Protein AF-A0A812M630-F1 (afdb_monomer_lite)

Sequence (369 aa):
MHYNTWVTSNKRNPNVLDWLVLCGTNGATRAFDGMSSGTPTNIATKAPKKFTDTIPLYVNHGYDEKSQFGVMEVITWDRVLSEEEMLATVDYLKWKLRAGAVLEASEHLATESQHNLDAWGVQDLDNIQSKTTEVTFANGYKADLAGWTHTRYYARGFISNRNEVSTAVVKGLTPAAQYLYQIYMVHELSNWQGEAKVSVNHGVQARAQQNGFNEAKFAGVAVASPRGEINFEFQRISPHCQLSSIAIAKAGPSTVAKPADPPSQGMYAWFKSENAGSVWRSSVGDFEGYCSRNSVFRRVEAGYGADRPVTYIEGTTSSGFTFGDVLPPTHSICSISRYSRGRDGGSSRGRILQSKVNRNWLHGHWANT

pLDDT: mean 87.18, std 11.32, range [49.88, 98.75]

Radius of gyration: 21.65 Å; chains: 1; bounding box: 54×36×60 Å

Secondary structure (DSSP, 8-state):
-EESSBSB-SS--S-TTS-EEEEEESSSS-EEES-SSSS----B-SPPPP-SS-EEEEESSSSS----EEEEEEEEESS---HHHHHHHHHHHHHHHHH-SSEEESS----TTS-TTHHHHTT--BS-TT-EEEEE-TTS-EEEEES--EEEGGGTEEEE-SSSEEEEEEESPPTT-EEEEEEE-B--SGGG--EEEEEETT-PPEEEE-BS--SEEEEEEEEPPTTS-EEEEEEE-SS-EEE-EEEEEEEEEPSS---PPPP-TTEEEEE-GGG-SSEEE-SSSS-EEEEEES--EEEEEEETTEEEEEEEEEE-TT-EEEEEEEE-SS-EEEEEEEE---TT-----S-SEE--GGG-EEES-----

Foldseek 3Di:
DAQVHPQADPPDDPFQFFKWWKKDWQPDSAIWILPDPDQTDGRGPDHHHFFDFQFWKKFLPADLLHFFKWFQKKWKFQADDDPVLNRLANQQVLLCLALALQFDQPDDWDDLPQFFALVVQVVFAAQCQCDWDWGAGPRRWIWTWHRFGTRHNQQLHTKDQDQDKIKIKTAPADAQFKKKKFFWGAGNDDPFWAKKWKDKPPDDTAIFTHYRDSDGQDIAMDTQHNRRIMMIIMGDPTRMTGTRDMTMGTTDGRPRDRGDDRDPPRTQFIQHSRQAAQWTATPHHGWIKHWPFDDKGWDFDHDSSRPHTTIIITDGSRTMMIRTSRGGSTMMMITIMHGDCDPVSNGRWAAGIATHNVRRDGDDTGHPD

Structure (mmCIF, N/CA/C/O backbone):
data_AF-A0A812M630-F1
#
_entry.id   AF-A0A812M630-F1
#
loop_
_atom_site.group_PDB
_atom_site.id
_atom_site.type_symbol
_atom_site.label_atom_id
_atom_site.label_alt_id
_atom_site.label_comp_id
_atom_site.label_asym_id
_atom_site.label_entity_id
_atom_site.label_seq_id
_atom_site.pdbx_PDB_ins_code
_atom_site.Cartn_x
_atom_site.Cartn_y
_atom_site.Cartn_z
_atom_site.occupancy
_atom_site.B_iso_or_equiv
_atom_site.auth_seq_id
_atom_site.auth_comp_id
_atom_site.auth_asym_id
_atom_site.auth_atom_id
_atom_site.pdbx_PDB_model_num
ATOM 1 N N . MET A 1 1 ? -12.696 8.187 14.023 1.00 80.06 1 MET A N 1
ATOM 2 C CA . MET A 1 1 ? -13.255 6.833 14.276 1.00 80.06 1 MET A CA 1
ATOM 3 C C . MET A 1 1 ? -14.783 6.937 14.347 1.00 80.06 1 MET A C 1
ATOM 5 O O . MET A 1 1 ? -15.256 7.688 15.191 1.00 80.06 1 MET A O 1
ATOM 9 N N . HIS A 1 2 ? -15.573 6.241 13.516 1.00 80.06 2 HIS A N 1
ATOM 10 C CA . HIS A 1 2 ? -17.043 6.179 13.679 1.00 80.06 2 HIS A CA 1
ATOM 11 C C . HIS A 1 2 ? -17.609 4.825 13.219 1.00 80.06 2 HIS A C 1
ATOM 13 O O . HIS A 1 2 ? -17.757 4.551 12.033 1.00 80.06 2 HIS A O 1
ATOM 19 N N . TYR A 1 3 ? -17.936 3.959 14.174 1.00 84.69 3 TYR A N 1
ATOM 20 C CA . TYR A 1 3 ? -18.313 2.559 13.947 1.00 84.69 3 TYR A CA 1
ATOM 21 C C . TYR A 1 3 ? -19.823 2.425 14.174 1.00 84.69 3 TYR A C 1
ATOM 23 O O . TYR A 1 3 ? -20.279 1.828 15.146 1.00 84.69 3 TYR A O 1
ATOM 31 N N . ASN A 1 4 ? -20.591 3.078 13.298 1.00 90.75 4 ASN A N 1
ATOM 32 C CA . ASN A 1 4 ? -22.038 3.335 13.369 1.00 90.75 4 ASN A CA 1
ATOM 33 C C . ASN A 1 4 ? -22.508 4.293 14.486 1.00 90.75 4 ASN A C 1
ATOM 35 O O . ASN A 1 4 ? -23.703 4.497 14.675 1.00 90.75 4 ASN A O 1
ATOM 39 N N . THR A 1 5 ? -21.574 4.891 15.222 1.00 89.88 5 THR A N 1
ATOM 40 C CA . THR A 1 5 ? -21.779 6.056 16.096 1.00 89.88 5 THR A CA 1
ATOM 41 C C . THR A 1 5 ? -20.430 6.742 16.334 1.00 89.88 5 THR A C 1
ATOM 43 O O . THR A 1 5 ? -19.378 6.109 16.167 1.00 89.88 5 THR A O 1
ATOM 46 N N . TRP A 1 6 ? -20.428 8.038 16.674 1.00 93.12 6 TRP A N 1
ATOM 47 C CA . TRP A 1 6 ? -19.194 8.799 16.912 1.00 93.12 6 TRP A CA 1
ATOM 48 C C . TRP A 1 6 ? -18.610 8.344 18.239 1.00 93.12 6 TRP A C 1
ATOM 50 O O . TRP A 1 6 ? -19.053 8.769 19.302 1.00 93.12 6 TRP A O 1
ATOM 60 N N . VAL A 1 7 ? -17.632 7.444 18.145 1.00 93.50 7 VAL A N 1
ATOM 61 C CA . VAL A 1 7 ? -16.855 6.951 19.287 1.00 93.50 7 VAL A CA 1
ATOM 62 C C . VAL A 1 7 ? -15.923 8.045 19.794 1.00 93.50 7 VAL A C 1
ATOM 64 O O . VAL A 1 7 ? -15.678 8.125 20.988 1.00 93.50 7 VAL A O 1
ATOM 67 N N . THR A 1 8 ? -15.432 8.906 18.903 1.00 92.25 8 THR A N 1
ATOM 68 C CA . THR A 1 8 ? -14.531 10.026 19.203 1.00 92.25 8 THR A CA 1
ATOM 69 C C . THR A 1 8 ? -15.204 11.354 18.868 1.00 92.25 8 THR A C 1
ATOM 71 O O . THR A 1 8 ? -16.210 11.378 18.159 1.00 92.25 8 THR A O 1
ATOM 74 N N . SER A 1 9 ? -14.624 12.478 19.308 1.00 88.19 9 SER A N 1
ATOM 75 C CA . SER A 1 9 ? -14.989 13.789 18.746 1.00 88.19 9 SER A CA 1
ATOM 76 C C . SER A 1 9 ? -14.860 13.760 17.218 1.00 88.19 9 SER A C 1
ATOM 78 O O . SER A 1 9 ? -13.899 13.194 16.690 1.00 88.19 9 SER A O 1
ATOM 80 N N . ASN A 1 10 ? -15.826 14.361 16.522 1.00 83.88 10 ASN A N 1
ATOM 81 C CA . ASN A 1 10 ? -15.818 14.511 15.066 1.00 83.88 10 ASN A CA 1
ATOM 82 C C . ASN A 1 10 ? -15.069 15.768 14.591 1.00 83.88 10 ASN A C 1
ATOM 84 O O . ASN A 1 10 ? -14.969 15.969 13.391 1.00 83.88 10 ASN A O 1
ATOM 88 N N . LYS A 1 11 ? -14.539 16.574 15.523 1.00 78.25 11 LYS A N 1
ATOM 89 C CA . LYS A 1 11 ? -13.729 17.780 15.278 1.00 78.25 11 LYS A CA 1
ATOM 90 C C . LYS A 1 11 ? -12.335 17.609 15.878 1.00 78.25 11 LYS A C 1
ATOM 92 O O . LYS A 1 11 ? -11.959 18.305 16.822 1.00 78.25 11 LYS A O 1
ATOM 97 N N . ARG A 1 12 ? -11.608 16.582 15.436 1.00 71.25 12 ARG A N 1
ATOM 98 C CA . ARG A 1 12 ? -10.303 16.210 16.008 1.00 71.25 12 ARG A CA 1
ATOM 99 C C . ARG A 1 12 ? -9.273 16.004 14.900 1.00 71.25 12 ARG A C 1
ATOM 101 O O . ARG A 1 12 ? -8.957 14.865 14.586 1.00 71.25 12 ARG A O 1
ATOM 108 N N . ASN A 1 13 ? -8.774 17.092 14.305 1.00 64.69 13 ASN A N 1
ATOM 109 C CA . ASN A 1 13 ? -7.512 17.087 13.555 1.00 64.69 13 ASN A CA 1
ATOM 110 C C . ASN A 1 13 ? -6.989 18.522 13.289 1.00 64.69 13 ASN A C 1
ATOM 112 O O . ASN A 1 13 ? -7.663 19.267 12.580 1.00 64.69 13 ASN A O 1
ATOM 116 N N . PRO A 1 14 ? -5.806 18.919 13.798 1.00 59.50 14 PRO A N 1
ATOM 117 C CA . PRO A 1 14 ? -5.200 20.213 13.474 1.00 59.50 14 PRO A CA 1
ATOM 118 C C . PRO A 1 14 ? -4.567 20.269 12.067 1.00 59.50 14 PRO A C 1
ATOM 120 O O . PRO A 1 14 ? -4.557 21.339 11.469 1.00 59.50 14 PRO A O 1
ATOM 123 N N . ASN A 1 15 ? -4.097 19.140 11.512 1.00 72.75 15 ASN A N 1
ATOM 124 C CA . ASN A 1 15 ? -3.418 19.059 10.211 1.00 72.75 15 ASN A CA 1
ATOM 125 C C . ASN A 1 15 ? -3.968 17.900 9.369 1.00 72.75 15 ASN A C 1
ATOM 127 O O . ASN A 1 15 ? -3.453 16.785 9.358 1.00 72.75 15 ASN A O 1
ATOM 131 N N . VAL A 1 16 ? -5.009 18.177 8.589 1.00 77.00 16 VAL A N 1
ATOM 132 C CA . VAL A 1 16 ? -5.731 17.161 7.801 1.00 77.00 16 VAL A CA 1
ATOM 133 C C . VAL A 1 16 ? -4.894 16.437 6.733 1.00 77.00 16 VAL A C 1
ATOM 135 O O . VAL A 1 16 ? -5.331 15.409 6.222 1.00 77.00 16 VAL A O 1
ATOM 138 N N . LEU A 1 17 ? -3.719 16.958 6.371 1.00 82.44 17 LEU A N 1
ATOM 139 C CA . LEU A 1 17 ? -2.833 16.342 5.376 1.00 82.44 17 LEU A CA 1
ATOM 140 C C . LEU A 1 17 ? -1.752 15.442 5.986 1.00 82.44 17 LEU A C 1
ATOM 142 O O . LEU A 1 17 ? -1.159 14.666 5.237 1.00 82.44 17 LEU A O 1
ATOM 146 N N . ASP A 1 18 ? -1.508 15.536 7.294 1.00 88.44 18 ASP A N 1
ATOM 147 C CA . ASP A 1 18 ? -0.498 14.723 7.971 1.00 88.44 18 ASP A CA 1
ATOM 148 C C . ASP A 1 18 ? -0.979 13.274 8.153 1.00 88.44 18 ASP A C 1
ATOM 150 O O . ASP A 1 18 ? -2.180 12.976 8.151 1.00 88.44 18 ASP A O 1
ATOM 154 N N . TRP A 1 19 ? -0.024 12.353 8.295 1.00 91.88 19 TRP A N 1
ATOM 155 C CA . TRP A 1 19 ? -0.270 10.953 8.611 1.00 91.88 19 TRP A CA 1
ATOM 156 C C . TRP A 1 19 ? -1.002 10.816 9.947 1.00 91.88 19 TRP A C 1
ATOM 158 O O . TRP A 1 19 ? -0.492 11.177 11.006 1.00 91.88 19 TRP A O 1
ATOM 168 N N . LEU A 1 20 ? -2.194 10.224 9.902 1.00 93.44 20 LEU A N 1
ATOM 169 C CA . LEU A 1 20 ? -2.963 9.857 11.080 1.00 93.44 20 LEU A CA 1
ATOM 170 C C . LEU A 1 20 ? -2.637 8.417 11.475 1.00 93.44 20 LEU A C 1
ATOM 172 O O . LEU A 1 20 ? -3.066 7.474 10.808 1.00 93.44 20 LEU A O 1
ATOM 176 N N . VAL A 1 21 ? -1.943 8.257 12.602 1.00 95.19 21 VAL A N 1
ATOM 177 C CA . VAL A 1 21 ? -1.911 6.995 13.352 1.00 95.19 21 VAL A CA 1
ATOM 178 C C . VAL A 1 21 ? -3.182 6.916 14.190 1.00 95.19 21 VAL A C 1
ATOM 180 O O . VAL A 1 21 ? -3.419 7.797 15.018 1.00 95.19 21 VAL A O 1
ATOM 183 N N . LEU A 1 22 ? -3.989 5.873 14.004 1.00 96.19 22 LEU A N 1
ATOM 184 C CA . LEU A 1 22 ? -5.202 5.669 14.793 1.00 96.19 22 LEU A CA 1
ATOM 185 C C . LEU A 1 22 ? -5.440 4.192 15.082 1.00 96.19 22 LEU A C 1
ATOM 187 O O . LEU A 1 22 ? -5.522 3.381 14.162 1.00 96.19 22 LEU A O 1
ATOM 191 N N . CYS A 1 23 ? -5.674 3.897 16.353 1.00 97.88 23 CYS A N 1
ATOM 192 C CA . CYS A 1 23 ? -6.100 2.617 16.888 1.00 97.88 23 CYS A CA 1
ATOM 193 C C . CYS A 1 23 ? -7.498 2.725 17.509 1.00 97.88 23 CYS A C 1
ATOM 195 O O . CYS A 1 23 ? -7.821 3.708 18.178 1.00 97.88 23 CYS A O 1
ATOM 197 N N . GLY A 1 24 ? -8.340 1.714 17.309 1.00 97.19 24 GLY A N 1
ATOM 198 C CA . GLY A 1 24 ? -9.677 1.651 17.894 1.00 97.19 24 GLY A CA 1
ATOM 199 C C . GLY A 1 24 ? -10.218 0.229 17.954 1.00 97.19 24 GLY A C 1
ATOM 200 O O . GLY A 1 24 ? -9.756 -0.658 17.240 1.00 97.19 24 GLY A O 1
ATOM 201 N N . THR A 1 25 ? -11.206 0.005 18.816 1.00 97.50 25 THR A N 1
ATOM 202 C CA . THR A 1 25 ? -11.891 -1.289 18.958 1.00 97.50 25 THR A CA 1
ATOM 203 C C . THR A 1 25 ? -13.399 -1.108 18.968 1.00 97.50 25 THR A C 1
ATOM 205 O O . THR A 1 25 ? -13.899 -0.059 19.369 1.00 97.50 25 THR A O 1
ATOM 208 N N . ASN A 1 26 ? -14.135 -2.133 18.534 1.00 96.12 26 ASN A N 1
ATOM 209 C CA . ASN A 1 26 ? -15.593 -2.150 18.595 1.00 96.12 26 ASN A CA 1
ATOM 210 C C . ASN A 1 26 ? -16.160 -2.865 19.843 1.00 96.12 26 ASN A C 1
ATOM 212 O O . ASN A 1 26 ? -17.379 -2.953 19.993 1.00 96.12 26 ASN A O 1
ATOM 216 N N . GLY A 1 27 ? -15.300 -3.381 20.730 1.00 95.38 27 GLY A N 1
ATOM 217 C CA . GLY A 1 27 ? -15.716 -4.110 21.934 1.00 95.38 27 GLY A CA 1
ATOM 218 C C . GLY A 1 27 ? -15.539 -3.348 23.252 1.00 95.38 27 GLY A C 1
ATOM 219 O O . GLY A 1 27 ? -15.943 -3.858 24.293 1.00 95.38 27 GLY A O 1
ATOM 220 N N . ALA A 1 28 ? -14.977 -2.136 23.222 1.00 95.94 28 ALA A N 1
ATOM 221 C CA . ALA A 1 28 ? -14.802 -1.265 24.386 1.00 95.94 28 ALA A CA 1
ATOM 222 C C . ALA A 1 28 ? -14.836 0.221 23.982 1.00 95.94 28 ALA A C 1
ATOM 224 O O . ALA A 1 28 ? -14.578 0.560 22.829 1.00 95.94 28 ALA A O 1
ATOM 225 N N . THR A 1 29 ? -15.112 1.120 24.933 1.00 96.94 29 THR A N 1
ATOM 226 C CA . THR A 1 29 ? -14.994 2.581 24.745 1.00 96.94 29 THR A CA 1
ATOM 227 C C . THR A 1 29 ? -13.517 2.979 24.731 1.00 96.94 29 THR A C 1
ATOM 229 O O . THR A 1 29 ? -12.990 3.503 25.712 1.00 96.94 29 THR A O 1
ATOM 232 N N . ARG A 1 30 ? -12.814 2.640 23.644 1.00 95.62 30 ARG A N 1
ATOM 233 C CA . ARG A 1 30 ? -11.359 2.770 23.566 1.00 95.62 30 ARG A CA 1
ATOM 234 C C . ARG A 1 30 ? -10.885 3.113 22.154 1.00 95.62 30 ARG A C 1
ATOM 236 O O . ARG A 1 30 ? -11.174 2.396 21.194 1.00 95.62 30 ARG A O 1
ATOM 243 N N . ALA A 1 31 ? -10.138 4.205 22.057 1.00 95.75 31 ALA A N 1
ATOM 244 C CA . ALA A 1 31 ? -9.481 4.669 20.845 1.00 95.75 31 ALA A CA 1
ATOM 245 C C . ALA A 1 31 ? -8.232 5.471 21.218 1.00 95.75 31 ALA A C 1
ATOM 247 O O . ALA A 1 31 ? -8.265 6.214 22.194 1.00 95.75 31 ALA A O 1
ATOM 248 N N . PHE A 1 32 ? -7.165 5.363 20.435 1.00 95.75 32 PHE A N 1
ATOM 249 C CA . PHE A 1 32 ? -5.913 6.088 20.654 1.00 95.75 32 PHE A CA 1
ATOM 250 C C . PHE A 1 32 ? -5.379 6.582 19.318 1.00 95.75 32 PHE A C 1
ATOM 252 O O . PHE A 1 32 ? -5.332 5.816 18.357 1.00 95.75 32 PHE A O 1
ATOM 259 N N . ASP A 1 33 ? -4.975 7.846 19.248 1.00 92.00 33 ASP A N 1
ATOM 260 C CA . ASP A 1 33 ? -4.260 8.380 18.092 1.00 92.00 33 ASP A CA 1
ATOM 261 C C . ASP A 1 33 ? -2.797 8.661 18.430 1.00 92.00 33 ASP A C 1
ATOM 263 O O . ASP A 1 33 ? -2.410 8.777 19.590 1.00 92.00 33 ASP A O 1
ATOM 267 N N . GLY A 1 34 ? -1.965 8.731 17.395 1.00 87.31 34 GLY A N 1
ATOM 268 C CA . GLY A 1 34 ? -0.552 9.064 17.545 1.00 87.31 34 GLY A CA 1
ATOM 269 C C . GLY A 1 34 ? -0.245 10.556 17.438 1.00 87.31 34 GLY A C 1
ATOM 270 O O . GLY A 1 34 ? 0.925 10.896 17.277 1.00 87.31 34 GLY A O 1
ATOM 271 N N . MET A 1 35 ? -1.257 11.434 17.491 1.00 77.88 35 MET A N 1
ATOM 272 C CA . MET A 1 35 ? -1.090 12.869 17.217 1.00 77.88 35 MET A CA 1
ATOM 273 C C . MET A 1 35 ? -0.421 13.629 18.371 1.00 77.88 35 MET A C 1
ATOM 275 O O . MET A 1 35 ? 0.216 14.654 18.141 1.00 77.88 35 MET A O 1
ATOM 279 N N . SER A 1 36 ? -0.549 13.156 19.615 1.00 70.88 36 SER A N 1
ATOM 280 C CA . SER A 1 36 ? 0.094 13.795 20.768 1.00 70.88 36 SER A CA 1
ATOM 281 C C . SER A 1 36 ? 1.598 13.506 20.819 1.00 70.88 36 SER A C 1
ATOM 283 O O . SER A 1 36 ? 2.044 12.380 20.577 1.00 70.88 36 SER A O 1
ATOM 285 N N . SER A 1 37 ? 2.389 14.514 21.200 1.00 68.25 37 SER A N 1
ATOM 286 C CA . SER A 1 37 ? 3.831 14.367 21.450 1.00 68.25 37 SER A CA 1
ATOM 287 C C . SER A 1 37 ? 4.128 13.476 22.663 1.00 68.25 37 SER A C 1
ATOM 289 O O . SER A 1 37 ? 5.113 12.742 22.644 1.00 68.25 37 SER A O 1
ATOM 291 N N . GLY A 1 38 ? 3.258 13.492 23.678 1.00 74.06 38 GLY A N 1
ATOM 292 C CA . GLY A 1 38 ? 3.319 12.605 24.844 1.00 74.06 38 GLY A CA 1
ATOM 293 C C . GLY A 1 38 ? 2.625 11.254 24.640 1.00 74.06 38 GLY A C 1
ATOM 294 O O . GLY A 1 38 ? 2.141 10.945 23.545 1.00 74.06 38 GLY A O 1
ATOM 295 N N . THR A 1 39 ? 2.559 10.468 25.720 1.00 82.19 39 THR A N 1
ATOM 296 C CA . THR A 1 39 ? 1.837 9.188 25.764 1.00 82.19 39 THR A CA 1
ATOM 297 C C . THR A 1 39 ? 0.392 9.389 25.301 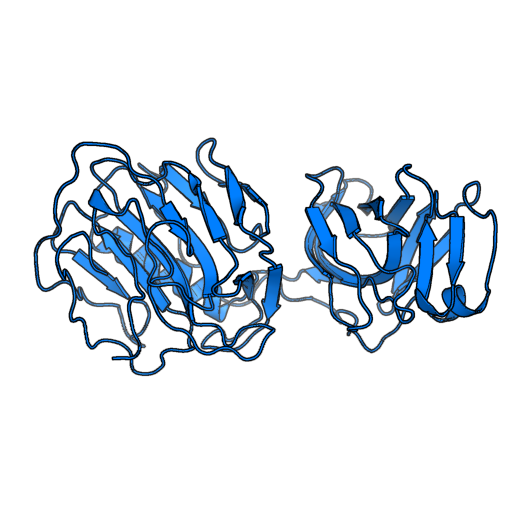1.00 82.19 39 THR A C 1
ATOM 299 O O . THR A 1 39 ? -0.306 10.232 25.875 1.00 82.19 39 THR A O 1
ATOM 302 N N . PRO A 1 40 ? -0.064 8.659 24.265 1.00 88.06 40 PRO A N 1
ATOM 303 C CA . PRO A 1 40 ? -1.445 8.728 23.813 1.00 88.06 40 PRO A CA 1
ATOM 304 C C . PRO A 1 40 ? -2.420 8.477 24.964 1.00 88.06 40 PRO A C 1
ATOM 306 O O . PRO A 1 40 ? -2.224 7.577 25.775 1.00 88.06 40 PRO A O 1
ATOM 309 N N . THR A 1 41 ? -3.492 9.256 25.026 1.00 90.81 41 THR A N 1
ATOM 310 C CA . THR A 1 41 ? -4.592 9.039 25.973 1.00 90.81 41 THR A CA 1
ATOM 311 C C . THR A 1 41 ? -5.805 8.484 25.244 1.00 90.81 41 THR A C 1
ATOM 313 O O . THR A 1 41 ? -5.910 8.617 24.025 1.00 90.81 41 THR A O 1
ATOM 316 N N . ASN A 1 42 ? -6.732 7.854 25.971 1.00 95.00 42 ASN A N 1
ATOM 317 C CA . ASN A 1 42 ? -7.957 7.348 25.363 1.00 95.00 42 ASN A CA 1
ATOM 318 C C . ASN A 1 42 ? -8.826 8.518 24.871 1.00 95.00 42 ASN A C 1
ATOM 320 O O . ASN A 1 42 ? -9.215 9.396 25.641 1.00 95.00 42 ASN A O 1
ATOM 324 N N . ILE A 1 43 ? -9.144 8.513 23.580 1.00 94.06 43 ILE A N 1
ATOM 325 C CA . ILE A 1 43 ? -9.859 9.589 22.881 1.00 94.06 43 ILE A CA 1
ATOM 326 C C . ILE A 1 43 ? -11.335 9.237 22.640 1.00 94.06 43 ILE A C 1
ATOM 328 O O . ILE A 1 43 ? -12.080 10.033 22.056 1.00 94.06 43 ILE A O 1
ATOM 332 N N . ALA A 1 44 ? -11.754 8.034 23.044 1.00 94.88 44 ALA A N 1
ATOM 333 C CA . ALA A 1 44 ? -13.127 7.575 22.927 1.00 94.88 44 ALA A CA 1
ATOM 334 C C . ALA A 1 44 ? -14.013 8.200 24.014 1.00 94.88 44 ALA A C 1
ATOM 336 O O . ALA A 1 44 ? -13.717 8.131 25.202 1.00 94.88 44 ALA A O 1
ATOM 337 N N . THR A 1 45 ? -15.139 8.772 23.600 1.00 95.25 45 THR A N 1
ATOM 338 C CA . THR A 1 45 ? -16.149 9.388 24.469 1.00 95.25 45 THR A CA 1
ATOM 339 C C . THR A 1 45 ? -17.451 8.593 24.517 1.00 95.25 45 THR A C 1
ATOM 341 O O . THR A 1 45 ? -18.304 8.867 25.360 1.00 95.25 45 THR A O 1
ATOM 344 N N . LYS A 1 46 ? -17.633 7.611 23.623 1.00 94.62 46 LYS A N 1
ATOM 345 C CA . LYS A 1 46 ? -18.841 6.775 23.539 1.00 94.62 46 LYS A CA 1
ATOM 346 C C . LYS A 1 46 ? -18.511 5.333 23.185 1.00 94.62 46 LYS A C 1
ATOM 348 O O . LYS A 1 46 ? -17.532 5.064 22.496 1.00 94.62 46 LYS A O 1
ATOM 353 N N . ALA A 1 47 ? -19.375 4.414 23.608 1.00 92.44 47 ALA A N 1
ATOM 354 C CA . ALA A 1 47 ? -19.252 3.013 23.235 1.00 92.44 47 ALA A CA 1
ATOM 355 C C . ALA A 1 47 ? -19.507 2.815 21.722 1.00 92.44 47 ALA A C 1
ATOM 357 O O . ALA A 1 47 ? -20.467 3.378 21.185 1.00 92.44 47 ALA A O 1
ATOM 358 N N . PRO A 1 48 ? -18.677 2.018 21.028 1.00 91.31 48 PRO A N 1
ATOM 359 C CA . PRO A 1 48 ? -18.907 1.620 19.640 1.00 91.31 48 PRO A CA 1
ATOM 360 C C . PRO A 1 48 ? -20.098 0.662 19.509 1.00 91.31 48 PRO A C 1
ATOM 362 O O . PRO A 1 48 ? -20.497 -0.007 20.466 1.00 91.31 48 PRO A O 1
ATOM 365 N N . LYS A 1 49 ? -20.642 0.539 18.293 1.00 90.75 49 LYS A N 1
ATOM 366 C CA . LYS A 1 49 ? -21.634 -0.496 17.992 1.00 90.75 49 LYS A CA 1
ATOM 367 C C . LYS A 1 49 ? -20.949 -1.851 17.810 1.00 90.75 49 LYS A C 1
ATOM 369 O O . LYS A 1 49 ? -19.939 -1.956 17.115 1.00 90.75 49 LYS A O 1
ATOM 374 N N . LYS A 1 50 ? -21.550 -2.896 18.382 1.00 88.88 50 LYS A N 1
ATOM 375 C CA . LYS A 1 50 ? -21.156 -4.285 18.128 1.00 88.88 50 LYS A CA 1
ATOM 376 C C . LYS A 1 50 ? -21.709 -4.761 16.787 1.00 88.88 50 LYS A C 1
ATOM 378 O O . LYS A 1 50 ? -22.839 -4.429 16.425 1.00 88.88 50 LYS A O 1
ATOM 383 N N . PHE A 1 51 ? -20.921 -5.559 16.081 1.00 92.88 51 PHE A N 1
ATOM 384 C CA . PHE A 1 51 ? -21.348 -6.247 14.867 1.00 92.88 51 PHE A CA 1
ATOM 385 C C . PHE A 1 51 ? -21.531 -7.734 15.168 1.00 92.88 51 PHE A C 1
ATOM 387 O O . PHE A 1 51 ? -21.005 -8.242 16.156 1.00 92.88 51 PHE A O 1
ATOM 394 N N . THR A 1 52 ? -22.323 -8.415 14.346 1.00 94.31 52 THR A N 1
ATOM 395 C CA . THR A 1 52 ? -22.631 -9.847 14.502 1.00 94.31 52 THR A CA 1
ATOM 396 C C . THR A 1 52 ? -21.959 -10.707 13.438 1.00 94.31 52 THR A C 1
ATOM 398 O O . THR A 1 52 ? -21.950 -11.925 13.547 1.00 94.31 52 THR A O 1
ATOM 401 N N . ASP A 1 53 ? -21.412 -10.076 12.407 1.00 95.75 53 ASP A N 1
ATOM 402 C CA . ASP A 1 53 ? -20.806 -10.693 11.238 1.00 95.75 53 ASP A CA 1
ATOM 403 C C . ASP A 1 53 ? -19.436 -10.075 10.950 1.00 95.75 53 ASP A C 1
ATOM 405 O O . ASP A 1 53 ? -19.176 -8.921 11.301 1.00 95.75 53 ASP A O 1
ATOM 409 N N . THR A 1 54 ? -18.565 -10.852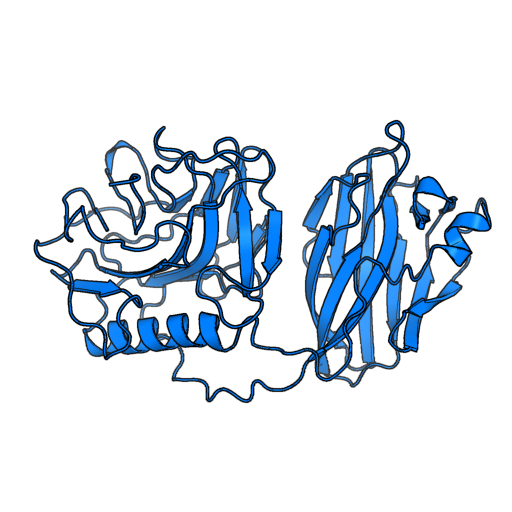 10.307 1.00 97.19 54 THR A N 1
ATOM 410 C CA . THR A 1 54 ? -17.325 -10.336 9.725 1.00 97.19 54 THR A CA 1
ATOM 411 C C . THR A 1 54 ? -17.674 -9.415 8.563 1.00 97.19 54 THR A C 1
ATOM 413 O O . THR A 1 54 ? -18.506 -9.752 7.715 1.00 97.19 54 THR A O 1
ATOM 416 N N . ILE A 1 55 ? -17.051 -8.240 8.525 1.00 96.19 55 ILE A N 1
ATOM 417 C CA . ILE A 1 55 ? -17.285 -7.234 7.492 1.00 96.19 55 ILE A CA 1
ATOM 418 C C . ILE A 1 55 ? -15.986 -6.901 6.741 1.00 96.19 55 ILE A C 1
ATOM 420 O O . ILE A 1 55 ? -14.889 -7.031 7.286 1.00 96.19 55 ILE A O 1
ATOM 424 N N . PRO A 1 56 ? -16.093 -6.442 5.488 1.00 96.62 56 PRO A N 1
ATOM 425 C CA . PRO A 1 56 ? -14.934 -6.094 4.682 1.00 96.62 56 PRO A CA 1
ATOM 426 C C . PRO A 1 56 ? -14.390 -4.707 4.998 1.00 96.62 56 PRO A C 1
ATOM 428 O O . PRO A 1 56 ? -15.131 -3.822 5.431 1.00 96.62 56 PRO A O 1
ATOM 431 N N . LEU A 1 57 ? -13.111 -4.492 4.701 1.00 97.88 57 LEU A N 1
ATOM 432 C CA . LEU A 1 57 ? -12.471 -3.179 4.751 1.00 97.88 57 LEU A CA 1
ATOM 433 C C . LEU A 1 57 ? -12.148 -2.680 3.336 1.00 97.88 57 LEU A C 1
ATOM 435 O O . LEU A 1 57 ? -11.599 -3.402 2.498 1.00 97.88 57 LEU A O 1
ATOM 439 N N . TYR A 1 58 ? -12.476 -1.416 3.082 1.00 95.06 58 TYR A N 1
ATOM 440 C CA . TYR A 1 58 ? -12.349 -0.767 1.785 1.00 95.06 58 TYR A CA 1
ATOM 441 C C . TYR A 1 58 ? -11.763 0.640 1.880 1.00 95.06 58 TYR A C 1
ATOM 443 O O . TYR A 1 58 ? -11.906 1.324 2.892 1.00 95.06 58 TYR A O 1
ATOM 451 N N . VAL A 1 59 ? -11.247 1.105 0.744 1.00 96.06 59 VAL A N 1
ATOM 452 C CA . VAL A 1 59 ? -11.034 2.513 0.410 1.00 96.06 59 VAL A CA 1
ATOM 453 C C . VAL A 1 59 ? -11.896 2.875 -0.796 1.00 96.06 59 VAL A C 1
ATOM 455 O O . VAL A 1 59 ? -11.924 2.127 -1.772 1.00 96.06 59 VAL A O 1
ATOM 458 N N . ASN A 1 60 ? -12.631 3.995 -0.721 1.00 93.12 60 ASN A N 1
ATOM 459 C CA . ASN A 1 60 ? -13.451 4.567 -1.812 1.00 93.12 60 ASN A CA 1
ATOM 460 C C . ASN A 1 60 ? -14.477 3.636 -2.508 1.00 93.12 60 ASN A C 1
ATOM 462 O O . ASN A 1 60 ? -15.008 3.982 -3.564 1.00 93.12 60 ASN A O 1
ATOM 466 N N . HIS A 1 61 ? -14.788 2.475 -1.925 1.00 84.56 61 HIS A N 1
ATOM 467 C CA . HIS A 1 61 ? -15.731 1.504 -2.489 1.00 84.56 61 HIS A CA 1
ATOM 468 C C . HIS A 1 61 ? -17.054 1.394 -1.708 1.00 84.56 61 HIS A C 1
ATOM 470 O O . HIS A 1 61 ? -18.088 1.107 -2.298 1.00 84.56 61 HIS A O 1
ATOM 476 N N . GLY A 1 62 ? -17.036 1.626 -0.391 1.00 72.50 62 GLY A N 1
ATOM 477 C CA . GLY A 1 62 ? -18.168 1.353 0.504 1.00 72.50 62 GLY A CA 1
ATOM 478 C C . GLY A 1 62 ? -19.197 2.479 0.657 1.00 72.50 62 GLY A C 1
ATOM 479 O O . GLY A 1 62 ? -20.320 2.184 1.028 1.00 72.50 62 GLY A O 1
ATOM 480 N N . TYR A 1 63 ? -18.839 3.733 0.380 1.00 82.62 63 TYR A N 1
ATOM 481 C CA . TYR A 1 63 ? -19.697 4.929 0.411 1.00 82.62 63 TYR A CA 1
ATOM 482 C C . TYR A 1 63 ? -19.277 5.895 -0.703 1.00 82.62 63 TYR A C 1
ATOM 484 O O . TYR A 1 63 ? -18.139 5.852 -1.181 1.00 82.62 63 TYR A O 1
ATOM 492 N N . ASP A 1 64 ? -20.167 6.829 -1.051 1.00 82.94 64 ASP A N 1
ATOM 493 C CA . ASP A 1 64 ? -19.862 7.940 -1.962 1.00 82.94 64 ASP A CA 1
ATOM 494 C C . ASP A 1 64 ? -19.037 9.071 -1.329 1.00 82.94 64 ASP A C 1
ATOM 496 O O . ASP A 1 64 ? -18.575 9.967 -2.033 1.00 82.94 64 ASP A O 1
ATOM 500 N N . GLU A 1 65 ? -18.750 8.988 -0.029 1.00 88.19 65 GLU A N 1
ATOM 501 C CA . GLU A 1 65 ? -17.813 9.859 0.690 1.00 88.19 65 GLU A CA 1
ATOM 502 C C . GLU A 1 65 ? -16.356 9.506 0.320 1.00 88.19 65 GLU A C 1
ATOM 504 O O . GLU A 1 65 ? -15.600 8.999 1.145 1.00 88.19 65 GLU A O 1
ATOM 509 N N . LYS A 1 66 ? -15.968 9.723 -0.942 1.00 91.31 66 LYS A N 1
ATOM 510 C CA . LYS A 1 66 ? -14.668 9.317 -1.504 1.00 91.31 66 LYS A CA 1
ATOM 511 C C . LYS A 1 66 ? -13.580 10.368 -1.283 1.00 91.31 66 LYS A C 1
ATOM 513 O O . LYS A 1 66 ? -13.819 11.575 -1.376 1.00 91.31 66 LYS A O 1
ATOM 518 N N . SER A 1 67 ? -12.355 9.895 -1.080 1.00 92.06 67 SER A N 1
ATOM 519 C CA . SER A 1 67 ? -11.193 10.730 -0.773 1.00 92.06 67 SER A CA 1
ATOM 520 C C . SER A 1 67 ? -10.070 10.574 -1.785 1.00 92.06 67 SER A C 1
ATOM 522 O O . SER A 1 67 ? -9.855 9.500 -2.338 1.00 92.06 67 SER A O 1
ATOM 524 N N . GLN A 1 68 ? -9.293 11.636 -1.951 1.00 91.88 68 GLN A N 1
ATOM 525 C CA . GLN A 1 68 ? -7.884 11.510 -2.310 1.00 91.88 68 GLN A CA 1
ATOM 526 C C . GLN A 1 68 ? -7.163 10.927 -1.090 1.00 91.88 68 GLN A C 1
ATOM 528 O O . GLN A 1 68 ? -7.240 11.505 -0.001 1.00 91.88 68 GLN A O 1
ATOM 533 N N . PHE A 1 69 ? -6.534 9.761 -1.221 1.00 93.69 69 PHE A N 1
ATOM 534 C CA . PHE A 1 69 ? -6.037 9.014 -0.064 1.00 93.69 69 PHE A CA 1
ATOM 535 C C . PHE A 1 69 ? -4.569 8.621 -0.176 1.00 93.69 69 PHE A C 1
ATOM 537 O O . PHE A 1 69 ? -4.048 8.411 -1.270 1.00 93.69 69 PHE A O 1
ATOM 544 N N . GLY A 1 70 ? -3.943 8.469 0.990 1.00 94.25 70 GLY A N 1
ATOM 545 C CA . GLY A 1 70 ? -2.752 7.663 1.221 1.00 94.25 70 GLY A CA 1
ATOM 546 C C . GLY A 1 70 ? -3.015 6.675 2.362 1.00 94.25 70 GLY A C 1
ATOM 547 O O . GLY A 1 70 ? -3.526 7.078 3.408 1.00 94.25 70 GLY A O 1
ATOM 548 N N . VAL A 1 71 ? -2.684 5.395 2.187 1.00 97.06 71 VAL A N 1
ATOM 549 C CA . VAL A 1 71 ? -2.742 4.369 3.245 1.00 97.06 71 VAL A CA 1
ATOM 550 C C . VAL A 1 71 ? -1.381 3.696 3.344 1.00 97.06 71 VAL A C 1
ATOM 552 O O . VAL A 1 71 ? -0.912 3.090 2.384 1.00 97.06 71 VAL A O 1
ATOM 555 N N . MET A 1 72 ? -0.741 3.836 4.500 1.00 95.38 72 MET A N 1
ATOM 556 C CA . MET A 1 72 ? 0.613 3.351 4.753 1.00 95.38 72 MET A CA 1
ATOM 557 C C . MET A 1 72 ? 0.615 1.984 5.426 1.00 95.38 72 MET A C 1
ATOM 559 O O . MET A 1 72 ? 1.413 1.140 5.047 1.00 95.38 72 MET A O 1
ATOM 563 N N . GLU A 1 73 ? -0.259 1.738 6.400 1.00 97.25 73 GLU A N 1
ATOM 564 C CA . GLU A 1 73 ? -0.262 0.474 7.144 1.00 97.25 73 GLU A CA 1
ATOM 565 C C . GLU A 1 73 ? -1.638 0.201 7.751 1.00 97.25 73 GLU A C 1
ATOM 567 O O . GLU A 1 73 ? -2.314 1.139 8.183 1.00 97.25 73 GLU A O 1
ATOM 572 N N . VAL A 1 74 ? -2.057 -1.068 7.783 1.00 98.69 74 VAL A N 1
ATOM 573 C CA . VAL A 1 74 ? -3.319 -1.507 8.400 1.00 98.69 74 VAL A CA 1
ATOM 574 C C . VAL A 1 74 ? -3.105 -2.819 9.151 1.00 98.69 74 VAL A C 1
ATOM 576 O O . VAL A 1 74 ? -2.616 -3.793 8.583 1.00 98.69 74 VAL A O 1
ATOM 579 N N . ILE A 1 75 ? -3.514 -2.860 10.417 1.00 98.75 75 ILE A N 1
ATOM 580 C CA . ILE A 1 75 ? -3.437 -4.040 11.284 1.00 98.75 75 ILE A CA 1
ATOM 581 C C . ILE A 1 75 ? -4.800 -4.266 11.925 1.00 98.75 75 ILE A C 1
ATOM 583 O O . ILE A 1 75 ? -5.418 -3.318 12.408 1.00 98.75 75 ILE A O 1
ATOM 587 N N . THR A 1 76 ? -5.269 -5.508 11.934 1.00 98.75 76 THR A N 1
ATOM 588 C CA . THR A 1 76 ? -6.555 -5.902 12.516 1.00 98.75 76 THR A CA 1
ATOM 589 C C . THR A 1 76 ? -6.381 -7.077 13.464 1.00 98.75 76 THR A C 1
ATOM 591 O O . THR A 1 76 ? -5.500 -7.917 13.275 1.00 98.75 76 THR A O 1
ATOM 594 N N . TRP A 1 77 ? -7.245 -7.138 14.471 1.00 98.75 77 TRP A N 1
ATOM 595 C CA . TRP A 1 77 ? -7.333 -8.226 15.437 1.00 98.75 77 TRP A CA 1
ATOM 596 C C . TRP A 1 77 ? -8.768 -8.720 15.532 1.00 98.75 77 TRP A C 1
ATOM 598 O O . TRP A 1 77 ? -9.690 -7.919 15.406 1.00 98.75 77 TRP A O 1
ATOM 608 N N . ASP A 1 78 ? -8.953 -10.001 15.835 1.00 98.00 78 ASP A N 1
ATOM 609 C CA . ASP A 1 78 ? -10.252 -10.644 16.086 1.00 98.00 78 ASP A CA 1
ATOM 610 C C . ASP A 1 78 ? -10.726 -10.511 17.547 1.00 98.00 78 ASP A C 1
ATOM 612 O O . ASP A 1 78 ? -11.647 -11.191 18.005 1.00 98.00 78 ASP A O 1
ATOM 616 N N . ARG A 1 79 ? -10.095 -9.600 18.294 1.00 98.06 79 ARG A N 1
ATOM 617 C CA . ARG A 1 79 ? -10.359 -9.350 19.711 1.00 98.06 79 ARG A CA 1
ATOM 618 C C . ARG A 1 79 ? -10.249 -7.878 20.085 1.00 98.06 79 ARG A C 1
ATOM 620 O O . ARG A 1 79 ? -9.780 -7.029 19.324 1.00 98.06 79 ARG A O 1
ATOM 627 N N . VAL A 1 80 ? -10.658 -7.585 21.315 1.00 98.12 80 VAL A N 1
ATOM 628 C CA . VAL A 1 80 ? -10.456 -6.284 21.957 1.00 98.12 80 VAL A CA 1
ATOM 629 C C . VAL A 1 80 ? -9.023 -6.214 22.482 1.00 98.12 80 VAL A C 1
ATOM 631 O O . VAL A 1 80 ? -8.666 -6.982 23.374 1.00 98.12 80 VAL A O 1
ATOM 634 N N . LEU A 1 81 ? -8.208 -5.303 21.948 1.00 98.38 81 LEU A N 1
ATOM 635 C CA . LEU A 1 81 ? -6.893 -5.004 22.519 1.00 98.38 81 LEU A CA 1
ATOM 636 C C . LEU A 1 81 ? -7.036 -4.251 23.842 1.00 98.38 81 LEU A C 1
ATOM 638 O O . LEU A 1 81 ? -7.901 -3.375 23.963 1.00 98.38 81 LEU A O 1
ATOM 642 N N . SER A 1 82 ? -6.176 -4.567 24.812 1.00 97.75 82 SER A N 1
ATOM 643 C CA . SER A 1 82 ? -6.023 -3.830 26.069 1.00 97.75 82 SER A CA 1
ATOM 644 C C . SER A 1 82 ? -5.545 -2.389 25.826 1.00 97.75 82 SER A C 1
ATOM 646 O O . SER A 1 82 ? -5.199 -2.006 24.710 1.00 97.75 82 SER A O 1
ATOM 648 N N . GLU A 1 83 ? -5.558 -1.552 26.863 1.00 96.25 83 GLU A N 1
ATOM 649 C CA . GLU A 1 83 ? -4.973 -0.209 26.765 1.00 96.25 83 GLU A CA 1
ATOM 650 C C . GLU A 1 83 ? -3.472 -0.271 26.463 1.00 96.25 83 GLU A C 1
ATOM 652 O O . GLU A 1 83 ? -3.014 0.361 25.518 1.00 96.25 83 GLU A O 1
ATOM 657 N N . GLU A 1 84 ? -2.734 -1.114 27.183 1.00 95.75 84 GLU A N 1
ATOM 658 C CA . GLU A 1 84 ? -1.297 -1.323 26.983 1.00 95.75 84 GLU A CA 1
ATOM 659 C C . GLU A 1 84 ? -0.974 -1.806 25.563 1.00 95.75 84 GLU A C 1
ATOM 661 O O . GLU A 1 84 ? -0.042 -1.319 24.930 1.00 95.75 84 GLU A O 1
ATOM 666 N N . GLU A 1 85 ? -1.784 -2.714 25.021 1.00 97.81 85 GLU A N 1
ATOM 667 C CA . GLU A 1 85 ? -1.630 -3.229 23.660 1.00 97.81 85 GLU A CA 1
ATOM 668 C C . GLU A 1 85 ? -1.913 -2.172 22.587 1.00 97.81 85 GLU A C 1
ATOM 670 O O . GLU A 1 85 ? -1.215 -2.108 21.569 1.00 97.81 85 GLU A O 1
ATOM 675 N N . MET A 1 86 ? -2.922 -1.323 22.812 1.00 96.81 86 MET A N 1
ATOM 676 C CA . MET A 1 86 ? -3.199 -0.182 21.939 1.00 96.81 86 MET A CA 1
ATOM 677 C C . MET A 1 86 ? -2.037 0.813 21.968 1.00 96.81 86 MET A C 1
ATOM 679 O O . MET A 1 86 ? -1.599 1.252 20.907 1.00 96.81 86 MET A O 1
ATOM 683 N N . LEU A 1 87 ? -1.511 1.136 23.153 1.00 95.12 87 LEU A N 1
ATOM 684 C CA . LEU A 1 87 ? -0.373 2.043 23.311 1.00 95.12 87 LEU A CA 1
ATOM 685 C C . LEU A 1 87 ? 0.884 1.494 22.633 1.00 95.12 87 LEU A C 1
ATOM 687 O O . LEU A 1 87 ? 1.484 2.201 21.827 1.00 95.12 87 LEU A O 1
ATOM 691 N N . ALA A 1 88 ? 1.217 0.219 22.852 1.00 95.19 88 ALA A N 1
ATOM 692 C CA . ALA A 1 88 ? 2.343 -0.438 22.190 1.00 95.19 88 ALA A CA 1
ATOM 693 C C . ALA A 1 88 ? 2.216 -0.391 20.657 1.00 95.19 88 ALA A C 1
ATOM 695 O O . ALA A 1 88 ? 3.185 -0.123 19.946 1.00 95.19 88 ALA A O 1
ATOM 696 N N . THR A 1 89 ? 1.001 -0.586 20.137 1.00 97.25 89 THR A N 1
ATOM 697 C CA . THR A 1 89 ? 0.746 -0.512 18.695 1.00 97.25 89 THR A CA 1
ATOM 698 C C . THR A 1 89 ? 0.851 0.918 18.162 1.00 97.25 89 THR A C 1
ATOM 700 O O . THR A 1 89 ? 1.432 1.132 17.099 1.00 97.25 89 THR A O 1
ATOM 703 N N . VAL A 1 90 ? 0.327 1.917 18.881 1.00 95.81 90 VAL A N 1
ATOM 704 C CA . VAL A 1 90 ? 0.490 3.329 18.500 1.00 95.81 90 VAL A CA 1
ATOM 705 C C . VAL A 1 90 ? 1.968 3.719 18.512 1.00 95.81 90 VAL A C 1
ATOM 707 O O . VAL A 1 90 ? 2.420 4.369 17.570 1.00 95.81 90 VAL A O 1
ATOM 710 N N . ASP A 1 91 ? 2.736 3.288 19.510 1.00 92.75 91 ASP A N 1
ATOM 711 C CA . ASP A 1 91 ? 4.175 3.546 19.590 1.00 92.75 91 ASP A CA 1
ATOM 712 C C . ASP A 1 91 ? 4.939 2.903 18.429 1.00 92.75 91 ASP A C 1
ATOM 714 O O . ASP A 1 91 ? 5.795 3.558 17.826 1.00 92.75 91 ASP A O 1
ATOM 718 N N . TYR A 1 92 ? 4.583 1.671 18.052 1.00 94.12 92 TYR A N 1
ATOM 719 C CA . TYR A 1 92 ? 5.097 1.011 16.852 1.00 94.12 92 TYR A CA 1
ATOM 720 C C . TYR A 1 92 ? 4.799 1.814 15.575 1.00 94.12 92 TYR A C 1
ATOM 722 O O . TYR A 1 92 ? 5.706 2.108 14.795 1.00 94.12 92 TYR A O 1
ATOM 730 N N . LEU A 1 93 ? 3.549 2.235 15.369 1.00 94.69 93 LEU A N 1
ATOM 731 C CA . LEU A 1 93 ? 3.148 2.976 14.169 1.00 94.69 93 LEU A CA 1
ATOM 732 C C . LEU A 1 93 ? 3.747 4.396 14.121 1.00 94.69 93 LEU A C 1
ATOM 734 O O . LEU A 1 93 ? 4.161 4.855 13.057 1.00 94.69 93 LEU A O 1
ATOM 738 N N . LYS A 1 94 ? 3.882 5.082 15.265 1.00 90.50 94 LYS A N 1
ATOM 739 C CA . LYS A 1 94 ? 4.626 6.352 15.365 1.00 90.50 94 LYS A CA 1
ATOM 740 C C . LYS A 1 94 ? 6.107 6.144 15.063 1.00 90.50 94 LYS A C 1
ATOM 742 O O . LYS A 1 94 ? 6.710 6.957 14.367 1.00 90.50 94 LYS A O 1
ATOM 747 N N . TRP A 1 95 ? 6.703 5.059 15.561 1.00 88.38 95 TRP A N 1
ATOM 748 C CA . TRP A 1 95 ? 8.080 4.707 15.226 1.00 88.38 95 TRP A CA 1
ATOM 749 C C . TRP A 1 95 ? 8.248 4.502 13.721 1.00 88.38 95 TRP A C 1
ATOM 751 O O . TRP A 1 95 ? 9.210 5.027 13.177 1.00 88.38 95 TRP A O 1
ATOM 761 N N . LYS A 1 96 ? 7.299 3.867 13.024 1.00 87.19 96 LYS A N 1
ATOM 762 C CA . LYS A 1 96 ? 7.343 3.722 11.558 1.00 87.19 96 LYS A CA 1
ATOM 763 C C . LYS A 1 96 ? 7.385 5.067 10.818 1.00 87.19 96 LYS A C 1
ATOM 765 O O . LYS A 1 96 ? 8.099 5.180 9.830 1.00 87.19 96 LYS A O 1
ATOM 770 N N . LEU A 1 97 ? 6.688 6.097 11.304 1.00 85.19 97 LEU A N 1
ATOM 771 C CA . LEU A 1 97 ? 6.747 7.449 10.719 1.00 85.19 97 LEU A CA 1
ATOM 772 C C . LEU A 1 97 ? 8.094 8.156 10.960 1.00 85.19 97 LEU A C 1
ATOM 774 O O . LEU A 1 97 ? 8.556 8.897 10.094 1.00 85.19 97 LEU A O 1
ATOM 778 N N . ARG A 1 98 ? 8.744 7.907 12.106 1.00 78.94 98 ARG A N 1
ATOM 779 C CA . ARG A 1 98 ? 10.069 8.473 12.444 1.00 78.94 98 ARG A CA 1
ATOM 780 C C . ARG A 1 98 ? 11.227 7.719 11.791 1.00 78.94 98 ARG A C 1
ATOM 782 O O . ARG A 1 98 ? 12.216 8.303 11.360 1.00 78.94 98 ARG A O 1
ATOM 789 N N . ALA A 1 99 ? 11.122 6.395 11.760 1.00 69.94 99 ALA A N 1
ATOM 790 C CA . ALA A 1 99 ? 12.122 5.496 11.204 1.00 69.94 99 ALA A CA 1
ATOM 791 C C . ALA A 1 99 ? 12.014 5.377 9.678 1.00 69.94 99 ALA A C 1
ATOM 793 O O . ALA A 1 99 ? 12.974 4.938 9.051 1.00 69.94 99 ALA A O 1
ATOM 794 N N . GLY A 1 100 ? 10.874 5.757 9.089 1.00 65.94 100 GLY A N 1
ATOM 795 C CA . GLY A 1 100 ? 10.607 5.637 7.660 1.00 65.94 100 GLY A CA 1
ATOM 796 C C . GLY A 1 100 ? 10.379 4.188 7.230 1.00 65.94 100 GLY A C 1
ATOM 797 O O . GLY A 1 100 ? 9.911 3.340 7.995 1.00 65.94 100 GLY A O 1
ATOM 798 N N . ALA A 1 101 ? 10.759 3.875 5.995 1.00 56.44 101 ALA A N 1
ATOM 799 C CA . ALA A 1 101 ? 10.747 2.544 5.404 1.00 56.44 101 ALA A CA 1
ATOM 800 C C . ALA A 1 101 ? 11.769 1.584 6.051 1.00 56.44 101 ALA A C 1
ATOM 802 O O . ALA A 1 101 ? 12.306 0.745 5.354 1.00 56.44 101 ALA A O 1
ATOM 803 N N . VAL A 1 102 ? 12.062 1.694 7.357 1.00 49.88 102 VAL A N 1
ATOM 804 C CA . VAL A 1 102 ? 12.907 0.805 8.198 1.00 49.88 102 VAL A CA 1
ATOM 805 C C . VAL A 1 102 ? 14.334 0.545 7.668 1.00 49.88 102 VAL A C 1
ATOM 807 O O . VAL A 1 102 ? 15.151 -0.085 8.332 1.00 49.88 102 VAL A O 1
ATOM 810 N N . LEU A 1 103 ? 14.679 1.103 6.517 1.00 50.75 103 LEU A N 1
ATOM 811 C CA . LEU A 1 103 ? 15.885 0.880 5.753 1.00 50.75 103 LEU A CA 1
ATOM 812 C C . LEU A 1 103 ? 16.257 2.233 5.173 1.00 50.75 103 LEU A C 1
ATOM 814 O O . LEU A 1 103 ? 15.612 2.723 4.252 1.00 50.75 103 LEU A O 1
ATOM 818 N N . GLU A 1 104 ? 17.264 2.862 5.762 1.00 50.59 104 GLU A N 1
ATOM 819 C CA . GLU A 1 104 ? 17.921 3.999 5.129 1.00 50.59 104 GLU A CA 1
ATOM 820 C C . GLU A 1 104 ? 18.862 3.439 4.071 1.00 50.59 104 GLU A C 1
ATOM 822 O O . GLU A 1 104 ? 19.472 2.390 4.286 1.00 50.59 104 GLU A O 1
ATOM 827 N N . ALA A 1 105 ? 19.015 4.118 2.939 1.00 53.47 105 ALA A N 1
ATOM 828 C CA . ALA A 1 105 ? 20.103 3.785 2.038 1.00 53.47 105 ALA A CA 1
ATOM 829 C C . ALA A 1 105 ? 21.414 4.039 2.808 1.00 53.47 105 ALA A C 1
ATOM 831 O O . ALA A 1 105 ? 21.691 5.169 3.204 1.00 53.47 105 ALA A O 1
ATOM 832 N N . SER A 1 106 ? 22.210 2.999 3.078 1.00 58.09 106 SER A N 1
ATOM 833 C CA . SER A 1 106 ? 23.534 3.156 3.707 1.00 58.09 106 SER A CA 1
ATOM 834 C C . SER A 1 106 ? 24.546 3.816 2.766 1.00 58.09 106 SER A C 1
ATOM 836 O O . SER A 1 106 ? 25.712 3.984 3.106 1.00 58.09 106 SER A O 1
ATOM 838 N N . GLU A 1 107 ? 24.101 4.133 1.560 1.00 73.06 107 GLU A N 1
ATOM 839 C CA . GLU A 1 107 ? 24.830 4.738 0.466 1.00 73.06 107 GLU A CA 1
ATOM 840 C C . GLU A 1 107 ? 23.853 5.569 -0.372 1.00 73.06 107 GLU A C 1
ATOM 842 O O . GLU A 1 107 ? 22.643 5.529 -0.152 1.00 73.06 107 GLU A O 1
ATOM 847 N N . HIS A 1 108 ? 24.373 6.341 -1.325 1.00 71.75 108 HIS A N 1
ATOM 848 C CA . HIS A 1 108 ? 23.541 7.134 -2.230 1.00 71.75 108 HIS A CA 1
ATOM 849 C C . HIS A 1 108 ? 22.491 6.241 -2.906 1.00 71.75 108 HIS A C 1
ATOM 851 O O . HIS A 1 108 ? 22.805 5.114 -3.262 1.00 71.75 108 HIS A O 1
ATOM 857 N N . LEU A 1 109 ? 21.254 6.704 -3.094 1.00 73.44 109 LEU A N 1
ATOM 858 C CA . LEU A 1 109 ? 20.254 6.042 -3.941 1.00 73.44 109 LEU A CA 1
ATOM 859 C C . LEU A 1 109 ? 20.017 6.958 -5.134 1.00 73.44 109 LEU A C 1
ATOM 861 O O . LEU A 1 109 ? 19.614 8.105 -4.948 1.00 73.44 109 LEU A O 1
ATOM 865 N N . ALA A 1 110 ? 20.306 6.455 -6.335 1.00 71.06 110 ALA A N 1
ATOM 866 C CA . ALA A 1 110 ? 20.274 7.267 -7.542 1.00 71.06 110 ALA A CA 1
ATOM 867 C C . ALA A 1 110 ? 18.940 8.015 -7.683 1.00 71.06 110 ALA A C 1
ATOM 869 O O . ALA A 1 110 ? 17.868 7.410 -7.608 1.00 71.06 110 ALA A O 1
ATOM 870 N N . THR A 1 111 ? 19.015 9.327 -7.884 1.00 67.38 111 THR A N 1
ATOM 871 C CA . THR A 1 111 ? 17.843 10.158 -8.121 1.00 67.38 111 THR A CA 1
ATOM 872 C C . THR A 1 111 ? 17.353 9.985 -9.550 1.00 67.38 111 THR A C 1
ATOM 874 O O . THR A 1 111 ? 18.064 9.548 -10.454 1.00 67.38 111 THR A O 1
ATOM 877 N N . GLU A 1 112 ? 16.117 10.403 -9.755 1.00 62.94 112 GLU A N 1
ATOM 878 C CA . GLU A 1 112 ? 15.429 10.469 -11.040 1.00 62.94 112 GLU A CA 1
ATOM 879 C C . GLU A 1 112 ? 16.220 11.209 -12.146 1.00 62.94 112 GLU A C 1
ATOM 881 O O . GLU A 1 112 ? 16.116 10.863 -13.327 1.00 62.94 112 GLU A O 1
ATOM 886 N N . SER A 1 113 ? 17.077 12.160 -11.762 1.00 65.19 113 SER A N 1
ATOM 887 C CA . SER A 1 113 ? 17.945 12.942 -12.649 1.00 65.19 113 SER A CA 1
ATOM 888 C C . SER A 1 113 ? 19.252 12.242 -13.045 1.00 65.19 113 SER A C 1
ATOM 890 O O . SER A 1 113 ? 19.968 12.711 -13.925 1.00 65.19 113 SER A O 1
ATOM 892 N N . GLN A 1 114 ? 19.598 11.122 -12.407 1.00 67.50 114 GLN A N 1
ATOM 893 C CA . GLN A 1 114 ? 20.869 10.421 -12.618 1.00 67.50 114 GLN A CA 1
ATOM 894 C C . GLN A 1 114 ? 20.717 9.302 -13.653 1.00 67.50 114 GLN A C 1
ATOM 896 O O . GLN A 1 114 ? 20.945 8.131 -13.387 1.00 67.50 114 GLN A O 1
ATOM 901 N N . HIS A 1 115 ? 20.276 9.674 -14.848 1.00 65.88 115 HIS A N 1
ATOM 902 C CA . HIS A 1 115 ? 19.791 8.793 -15.910 1.00 65.88 115 HIS A CA 1
ATOM 903 C C . HIS A 1 115 ? 20.770 7.685 -16.351 1.00 65.88 115 HIS A C 1
ATOM 905 O O . HIS A 1 115 ? 21.618 7.871 -17.222 1.00 65.88 115 HIS A O 1
ATOM 911 N N . ASN A 1 116 ? 20.622 6.492 -15.771 1.00 70.56 116 ASN A N 1
ATOM 912 C CA . ASN A 1 116 ? 21.620 5.425 -15.894 1.00 70.56 116 ASN A CA 1
ATOM 913 C C . ASN A 1 116 ? 21.697 4.766 -17.276 1.00 70.56 116 ASN A C 1
ATOM 915 O O . ASN A 1 116 ? 22.750 4.242 -17.635 1.00 70.56 116 ASN A O 1
ATOM 919 N N . LEU A 1 117 ? 20.599 4.747 -18.040 1.00 89.75 117 LEU A N 1
ATOM 920 C CA . LEU A 1 117 ? 20.529 4.030 -19.319 1.00 89.75 117 LEU A CA 1
ATOM 921 C C . LEU A 1 117 ? 20.323 4.955 -20.528 1.00 89.75 117 LEU A C 1
ATOM 923 O O . LEU A 1 117 ? 20.192 4.460 -21.646 1.00 89.75 117 LEU A O 1
ATOM 927 N N . ASP A 1 118 ? 20.391 6.280 -20.362 1.00 88.50 118 ASP A N 1
ATOM 928 C CA . ASP A 1 118 ? 20.264 7.239 -21.474 1.00 88.50 118 ASP A CA 1
ATOM 929 C C . ASP A 1 118 ? 21.308 6.986 -22.567 1.00 88.50 118 ASP A C 1
ATOM 931 O O . ASP A 1 118 ? 20.981 6.947 -23.754 1.00 88.50 118 ASP A O 1
ATOM 935 N N . ALA A 1 119 ? 22.554 6.725 -22.157 1.00 90.56 119 ALA A N 1
ATOM 936 C CA . ALA A 1 119 ? 23.651 6.393 -23.062 1.00 90.56 119 ALA A CA 1
ATOM 937 C C . ALA A 1 119 ? 23.402 5.101 -23.863 1.00 90.56 119 ALA A C 1
ATOM 939 O O . ALA A 1 119 ? 24.001 4.912 -24.918 1.00 90.56 119 ALA A O 1
ATOM 940 N N . TRP A 1 120 ? 22.522 4.215 -23.384 1.00 92.88 120 TRP A N 1
ATOM 941 C CA . TRP A 1 120 ? 22.036 3.064 -24.145 1.00 92.88 120 TRP A CA 1
ATOM 942 C C . TRP A 1 120 ? 20.868 3.441 -25.049 1.00 92.88 120 TRP A C 1
ATOM 944 O O . TRP A 1 120 ? 20.842 3.031 -26.209 1.00 92.88 120 TRP A O 1
ATOM 954 N N . GLY A 1 121 ? 19.928 4.247 -24.548 1.00 91.12 121 GLY A N 1
ATOM 955 C CA . GLY A 1 121 ? 18.775 4.723 -25.309 1.00 91.12 121 GLY A CA 1
ATOM 956 C C . GLY A 1 121 ? 19.167 5.408 -26.620 1.00 91.12 121 GLY A C 1
ATOM 957 O O . GLY A 1 121 ? 18.555 5.145 -27.651 1.00 91.12 121 GLY A O 1
ATOM 958 N N . VAL A 1 122 ? 20.228 6.220 -26.610 1.00 92.81 122 VAL A N 1
ATOM 959 C CA . VAL A 1 122 ? 20.720 6.930 -27.809 1.00 92.81 122 VAL A CA 1
ATOM 960 C C . VAL A 1 122 ? 21.429 6.041 -28.835 1.00 92.81 122 VAL A C 1
ATOM 962 O O . VAL A 1 122 ? 21.692 6.502 -29.940 1.00 92.81 122 VAL A O 1
ATOM 965 N N . GLN A 1 123 ? 21.743 4.785 -28.502 1.00 94.88 123 GLN A N 1
ATOM 966 C CA . GLN A 1 123 ? 22.386 3.864 -29.451 1.00 94.88 123 GLN A CA 1
ATOM 967 C C . GLN A 1 123 ? 21.418 3.329 -30.510 1.00 94.88 123 GLN A C 1
ATOM 969 O O . GLN A 1 123 ? 21.875 2.831 -31.533 1.00 94.88 123 GLN A O 1
ATOM 974 N N . ASP A 1 124 ? 20.110 3.419 -30.250 1.00 94.06 124 ASP A N 1
ATOM 975 C CA . ASP A 1 124 ? 19.039 3.024 -31.170 1.00 94.06 124 ASP A CA 1
ATOM 976 C C . ASP A 1 124 ? 19.193 1.604 -31.748 1.00 94.06 124 ASP A C 1
ATOM 978 O O . ASP A 1 124 ? 19.016 1.361 -32.939 1.00 94.06 124 ASP A O 1
ATOM 982 N N . LEU A 1 125 ? 19.571 0.644 -30.900 1.00 96.75 125 LEU A N 1
ATOM 983 C CA . LEU A 1 125 ? 19.860 -0.722 -31.333 1.00 96.75 125 LEU A CA 1
ATOM 984 C C . LEU A 1 125 ? 18.581 -1.524 -31.580 1.00 96.75 125 LEU A C 1
ATOM 986 O O . LEU A 1 125 ? 17.625 -1.420 -30.813 1.00 96.75 125 LEU A O 1
ATOM 990 N N . ASP A 1 126 ? 18.620 -2.422 -32.567 1.00 97.38 126 ASP A N 1
ATOM 991 C CA . ASP A 1 126 ? 17.531 -3.345 -32.901 1.00 97.38 126 ASP A CA 1
ATOM 992 C C . ASP A 1 126 ? 17.915 -4.817 -32.701 1.00 97.38 126 ASP A C 1
ATOM 994 O O . ASP A 1 126 ? 19.081 -5.203 -32.816 1.00 97.38 126 ASP A O 1
ATOM 998 N N . ASN A 1 127 ? 16.905 -5.663 -32.479 1.00 96.06 127 ASN A N 1
ATOM 999 C CA . ASN A 1 127 ? 17.011 -7.125 -32.437 1.00 96.06 127 ASN A CA 1
ATOM 1000 C C . ASN A 1 127 ? 18.041 -7.673 -31.427 1.00 96.06 127 ASN A C 1
ATOM 1002 O O . ASN A 1 127 ? 18.735 -8.657 -31.698 1.00 96.06 127 ASN A O 1
ATOM 1006 N N . ILE A 1 128 ? 18.147 -7.057 -30.247 1.00 96.75 128 ILE A N 1
ATOM 1007 C CA . ILE A 1 128 ? 19.153 -7.425 -29.234 1.00 96.75 128 ILE A CA 1
ATOM 1008 C C . ILE A 1 128 ? 18.688 -8.501 -28.236 1.00 96.75 128 ILE A C 1
ATOM 1010 O O . ILE A 1 128 ? 19.416 -8.808 -27.299 1.00 96.75 128 ILE A O 1
ATOM 1014 N N . GLN A 1 129 ? 17.532 -9.140 -28.456 1.00 96.44 129 GLN A N 1
ATOM 1015 C CA . GLN A 1 129 ? 16.923 -10.093 -27.506 1.00 96.44 129 GLN A CA 1
ATOM 1016 C C . GLN A 1 129 ? 17.776 -11.316 -27.166 1.00 96.44 129 GLN A C 1
ATOM 1018 O O . GLN A 1 129 ? 17.587 -11.906 -26.106 1.00 96.44 129 GLN A O 1
ATOM 1023 N N . SER A 1 130 ? 18.691 -11.715 -28.052 1.00 95.62 130 SER A N 1
ATOM 1024 C CA . SER A 1 130 ? 19.595 -12.847 -27.826 1.00 95.62 130 SER A CA 1
ATOM 1025 C C . SER A 1 130 ? 20.872 -12.455 -27.082 1.00 95.62 130 SER A C 1
ATOM 1027 O O . SER A 1 130 ? 21.709 -13.318 -26.823 1.00 95.62 130 SER A O 1
ATOM 1029 N N . LYS A 1 131 ? 21.069 -11.162 -26.799 1.00 95.75 131 LYS A N 1
ATOM 1030 C CA . LYS A 1 131 ? 22.245 -10.644 -26.103 1.00 95.75 131 LYS A CA 1
ATOM 1031 C C . LYS A 1 131 ? 21.937 -10.460 -24.621 1.00 95.75 131 LYS A C 1
ATOM 1033 O O . LYS A 1 131 ? 20.839 -10.049 -24.247 1.00 95.75 131 LYS A O 1
ATOM 1038 N N . THR A 1 132 ? 22.956 -10.707 -23.808 1.00 97.50 132 THR A N 1
ATOM 1039 C CA . THR A 1 132 ? 23.013 -10.242 -22.424 1.00 97.50 132 THR A CA 1
ATOM 1040 C C . THR A 1 132 ? 23.995 -9.085 -22.364 1.00 97.50 132 THR A C 1
ATOM 1042 O O . THR A 1 132 ? 25.138 -9.224 -22.801 1.00 97.50 132 THR A O 1
ATOM 1045 N N . THR A 1 133 ? 23.547 -7.953 -21.836 1.00 96.31 133 THR A N 1
ATOM 1046 C CA . THR A 1 133 ? 24.336 -6.725 -21.748 1.00 96.31 133 THR A CA 1
ATOM 1047 C C . THR A 1 133 ? 24.575 -6.380 -20.287 1.00 96.31 133 THR A C 1
ATOM 1049 O O . THR A 1 133 ? 23.617 -6.171 -19.545 1.00 96.31 133 THR A O 1
ATOM 1052 N N . GLU A 1 134 ? 25.840 -6.282 -19.878 1.00 96.56 134 GLU A N 1
ATOM 1053 C CA . GLU A 1 134 ? 26.186 -5.734 -18.566 1.00 96.56 134 GLU A CA 1
ATOM 1054 C C . GLU A 1 134 ? 26.061 -4.203 -18.603 1.00 96.56 134 GLU A C 1
ATOM 1056 O O . GLU A 1 134 ? 26.622 -3.540 -19.479 1.00 96.56 134 GLU A O 1
ATOM 1061 N N . VAL A 1 135 ? 25.336 -3.639 -17.641 1.00 94.56 135 VAL A N 1
ATOM 1062 C CA . VAL A 1 135 ? 25.213 -2.193 -17.424 1.00 94.56 135 VAL A CA 1
ATOM 1063 C C . VAL A 1 135 ? 25.661 -1.836 -16.012 1.00 94.56 135 VAL A C 1
ATOM 1065 O O . VAL A 1 135 ? 25.605 -2.669 -15.107 1.00 94.56 135 VAL A O 1
ATOM 1068 N N . THR A 1 136 ? 26.059 -0.582 -15.814 1.00 91.69 136 THR A N 1
ATOM 1069 C CA . THR A 1 136 ? 26.424 -0.036 -14.501 1.00 91.69 136 THR A CA 1
ATOM 1070 C C . THR A 1 136 ? 25.457 1.088 -14.144 1.00 91.69 136 THR A C 1
ATOM 1072 O O . THR A 1 136 ? 25.278 2.018 -14.928 1.00 91.69 136 THR A O 1
ATOM 1075 N N . PHE A 1 137 ? 24.834 1.013 -12.971 1.00 88.69 137 PHE A N 1
ATOM 1076 C CA . PHE A 1 137 ? 23.967 2.062 -12.428 1.00 88.69 137 PHE A CA 1
ATOM 1077 C C . PHE A 1 137 ? 24.778 3.116 -11.656 1.00 88.69 137 PHE A C 1
ATOM 1079 O O . PHE A 1 137 ? 25.920 2.861 -11.281 1.00 88.69 137 PHE A O 1
ATOM 1086 N N . ALA A 1 138 ? 24.193 4.288 -11.372 1.00 80.19 138 ALA A N 1
ATOM 1087 C CA . ALA A 1 138 ? 24.887 5.453 -10.795 1.00 80.19 138 ALA A CA 1
ATOM 1088 C C . ALA A 1 138 ? 25.691 5.163 -9.517 1.00 80.19 138 ALA A C 1
ATOM 1090 O O . ALA A 1 138 ? 26.713 5.798 -9.282 1.00 80.19 138 ALA A O 1
ATOM 1091 N N . ASN A 1 139 ? 25.259 4.192 -8.708 1.00 78.75 139 ASN A N 1
ATOM 1092 C CA . ASN A 1 139 ? 25.947 3.795 -7.475 1.00 78.75 139 ASN A CA 1
ATOM 1093 C C . ASN A 1 139 ? 27.026 2.721 -7.684 1.00 78.75 139 ASN A C 1
ATOM 1095 O O . ASN A 1 139 ? 27.486 2.111 -6.727 1.00 78.75 139 ASN A O 1
ATOM 1099 N N . GLY A 1 140 ? 27.400 2.436 -8.932 1.00 86.50 140 GLY A N 1
ATOM 1100 C CA . GLY A 1 140 ? 28.421 1.449 -9.288 1.00 86.50 140 GLY A CA 1
ATOM 1101 C C . GLY A 1 140 ? 27.928 0.001 -9.339 1.00 86.50 140 GLY A C 1
ATOM 1102 O O . GLY A 1 140 ? 28.667 -0.867 -9.805 1.00 86.50 140 GLY A O 1
ATOM 1103 N N . TYR A 1 141 ? 26.690 -0.278 -8.917 1.00 91.25 141 TYR A N 1
ATOM 1104 C CA . TYR A 1 141 ? 26.100 -1.608 -9.065 1.00 91.25 141 TYR A CA 1
ATOM 1105 C C . TYR A 1 141 ? 25.980 -2.001 -10.527 1.00 91.25 141 TYR A C 1
ATOM 1107 O O . TYR A 1 141 ? 25.552 -1.210 -11.370 1.00 91.25 141 TYR A O 1
ATOM 1115 N N . LYS A 1 142 ? 26.316 -3.257 -10.800 1.00 94.88 142 LYS A N 1
ATOM 1116 C CA . LYS A 1 142 ? 26.233 -3.843 -12.130 1.00 94.88 142 LYS A CA 1
ATOM 1117 C C . LYS A 1 142 ? 24.969 -4.669 -12.269 1.00 94.88 142 LYS A C 1
ATOM 1119 O O . LYS A 1 142 ? 24.533 -5.297 -11.302 1.00 94.88 142 LYS A O 1
ATOM 1124 N N . ALA A 1 143 ? 24.424 -4.720 -13.475 1.00 97.12 143 ALA A N 1
ATOM 1125 C CA . ALA A 1 143 ? 23.334 -5.620 -13.802 1.00 97.12 143 ALA A CA 1
ATOM 1126 C C . ALA A 1 143 ? 23.487 -6.237 -15.183 1.00 97.12 143 ALA A C 1
ATOM 1128 O O . ALA A 1 143 ? 23.928 -5.569 -16.113 1.00 97.12 143 ALA A O 1
ATOM 1129 N N . ASP A 1 144 ? 23.068 -7.491 -15.308 1.00 98.19 144 ASP A N 1
ATOM 1130 C CA . ASP A 1 144 ? 22.943 -8.168 -16.594 1.00 98.19 144 ASP A CA 1
ATOM 1131 C C . ASP A 1 144 ? 21.515 -8.009 -17.116 1.00 98.19 144 ASP A C 1
ATOM 1133 O O . ASP A 1 144 ? 20.557 -8.461 -16.484 1.00 98.19 144 ASP A O 1
ATOM 1137 N N . LEU A 1 145 ? 21.371 -7.344 -18.262 1.00 98.06 145 LEU A N 1
ATOM 1138 C CA . LEU A 1 145 ? 20.099 -7.149 -18.951 1.00 98.06 145 LEU A CA 1
ATOM 1139 C C . LEU A 1 145 ? 19.964 -8.167 -20.080 1.00 98.06 145 LEU A C 1
ATOM 1141 O O . LEU A 1 145 ? 20.810 -8.207 -20.971 1.00 98.06 145 LEU A O 1
ATOM 1145 N N . ALA A 1 146 ? 18.885 -8.951 -20.075 1.00 98.12 146 ALA A N 1
ATOM 1146 C CA . ALA A 1 146 ? 18.629 -9.986 -21.078 1.00 98.12 146 ALA A CA 1
ATOM 1147 C C . ALA A 1 146 ? 17.180 -9.953 -21.587 1.00 98.12 146 ALA A C 1
ATOM 1149 O O . ALA A 1 146 ? 16.266 -9.503 -20.896 1.00 98.12 146 ALA A O 1
ATOM 1150 N N . GLY A 1 147 ? 16.963 -10.427 -22.818 1.00 97.56 147 GLY A N 1
ATOM 1151 C CA . GLY A 1 147 ? 15.627 -10.530 -23.419 1.00 97.56 147 GLY A CA 1
ATOM 1152 C C . GLY A 1 147 ? 15.017 -9.200 -23.880 1.00 97.56 147 GLY A C 1
ATOM 1153 O O . GLY A 1 147 ? 13.847 -9.165 -24.259 1.00 97.56 147 GLY A O 1
ATOM 1154 N N . TRP A 1 148 ? 15.772 -8.100 -23.851 1.00 97.94 148 TRP A N 1
ATOM 1155 C CA . TRP A 1 148 ? 15.354 -6.797 -24.380 1.00 97.94 148 TRP A CA 1
ATOM 1156 C C . TRP A 1 148 ? 15.475 -6.772 -25.899 1.00 97.94 148 TRP A C 1
ATOM 1158 O O . TRP A 1 148 ? 16.420 -7.308 -26.450 1.00 97.94 148 TRP A O 1
ATOM 1168 N N . THR A 1 149 ? 14.535 -6.151 -26.601 1.00 97.31 149 THR A N 1
ATOM 1169 C CA . THR A 1 149 ? 14.500 -6.192 -28.076 1.00 97.31 149 THR A CA 1
ATOM 1170 C C . THR A 1 149 ? 15.216 -5.023 -28.737 1.00 97.31 149 THR A C 1
ATOM 1172 O O . THR A 1 149 ? 15.787 -5.202 -29.808 1.00 97.31 149 THR A O 1
ATOM 1175 N N . HIS A 1 150 ? 15.201 -3.845 -28.106 1.00 96.62 150 HIS A N 1
ATOM 1176 C CA . HIS A 1 150 ? 15.785 -2.624 -28.657 1.00 96.62 150 HIS A CA 1
ATOM 1177 C C . HIS A 1 150 ? 16.352 -1.732 -27.547 1.00 96.62 150 HIS A C 1
ATOM 1179 O O . HIS A 1 150 ? 16.015 -1.909 -26.371 1.00 96.62 150 HIS A O 1
ATOM 1185 N N . THR A 1 151 ? 17.125 -0.720 -27.932 1.00 96.75 151 THR A N 1
ATOM 1186 C CA . THR A 1 151 ? 17.306 0.496 -27.128 1.00 96.75 151 THR A CA 1
ATOM 1187 C C . THR A 1 151 ? 16.689 1.684 -27.854 1.00 96.75 151 THR A C 1
ATOM 1189 O O . THR A 1 151 ? 16.692 1.717 -29.079 1.00 96.75 151 THR A O 1
ATOM 1192 N N . ARG A 1 152 ? 16.090 2.635 -27.128 1.00 94.19 152 ARG A N 1
ATOM 1193 C CA . ARG A 1 152 ? 15.417 3.797 -27.736 1.00 94.19 152 ARG A CA 1
ATOM 1194 C C . ARG A 1 152 ? 15.598 5.055 -26.908 1.00 94.19 152 ARG A C 1
ATOM 1196 O O . ARG A 1 152 ? 15.469 5.010 -25.684 1.00 94.19 152 ARG A O 1
ATOM 1203 N N . TYR A 1 153 ? 15.791 6.187 -27.587 1.00 91.94 153 TYR A N 1
ATOM 1204 C CA . TYR A 1 153 ? 15.958 7.485 -26.929 1.00 91.94 153 TYR A CA 1
ATOM 1205 C C . TYR A 1 153 ? 14.725 7.836 -26.085 1.00 91.94 153 TYR A C 1
ATOM 1207 O O . TYR A 1 153 ? 14.856 8.190 -24.921 1.00 91.94 153 TYR A O 1
ATOM 1215 N N . TYR A 1 154 ? 13.520 7.616 -26.626 1.00 89.75 154 TYR A N 1
ATOM 1216 C CA . TYR A 1 154 ? 12.268 7.949 -25.945 1.00 89.75 154 TYR A CA 1
ATOM 1217 C C . TYR A 1 154 ? 11.981 7.067 -24.729 1.00 89.75 154 TYR A C 1
ATOM 1219 O O . TYR A 1 154 ? 11.148 7.422 -23.904 1.00 89.75 154 TYR A O 1
ATOM 1227 N N . ALA A 1 155 ? 12.629 5.907 -24.643 1.00 89.94 155 ALA A N 1
ATOM 1228 C CA . ALA A 1 155 ? 12.555 5.003 -23.504 1.00 89.94 155 ALA A CA 1
ATOM 1229 C C . ALA A 1 155 ? 13.717 5.205 -22.528 1.00 89.94 155 ALA A C 1
ATOM 1231 O O . ALA A 1 155 ? 13.739 4.590 -21.457 1.00 89.94 155 ALA A O 1
ATOM 1232 N N . ARG A 1 156 ? 14.694 6.043 -22.908 1.00 91.12 156 ARG A N 1
ATOM 1233 C CA . ARG A 1 156 ? 15.867 6.375 -22.101 1.00 91.12 156 ARG A CA 1
ATOM 1234 C C . ARG A 1 156 ? 16.661 5.142 -21.673 1.00 91.12 156 ARG A C 1
ATOM 1236 O O . ARG A 1 156 ? 17.171 5.061 -20.561 1.00 91.12 156 ARG A O 1
ATOM 1243 N N . GLY A 1 157 ? 16.691 4.135 -22.543 1.00 94.56 157 GLY A N 1
ATOM 1244 C CA . GLY A 1 157 ? 17.250 2.832 -22.221 1.00 94.56 157 GLY A CA 1
ATOM 1245 C C . GLY A 1 157 ? 16.685 1.728 -23.096 1.00 94.56 157 GLY A C 1
ATOM 1246 O O . GLY A 1 157 ? 16.605 1.865 -24.318 1.00 94.56 157 GLY A O 1
ATOM 1247 N N . PHE A 1 158 ? 16.326 0.617 -22.463 1.00 96.31 158 PHE A N 1
ATOM 1248 C CA . PHE A 1 158 ? 15.965 -0.626 -23.134 1.00 96.31 158 PHE A CA 1
ATOM 1249 C C . PHE A 1 158 ? 14.454 -0.752 -23.295 1.00 96.31 158 PHE A C 1
ATOM 1251 O O . PHE A 1 158 ? 13.697 -0.342 -22.416 1.00 96.31 158 PHE A O 1
ATOM 1258 N N . ILE A 1 159 ? 14.012 -1.371 -24.392 1.00 95.38 159 ILE A N 1
ATOM 1259 C CA . ILE A 1 159 ? 12.608 -1.734 -24.601 1.00 95.38 159 ILE A CA 1
ATOM 1260 C C . ILE A 1 159 ? 12.428 -3.181 -25.056 1.00 95.38 159 ILE A C 1
ATOM 1262 O O . ILE A 1 159 ? 13.255 -3.768 -25.761 1.00 95.38 159 ILE A O 1
ATOM 1266 N N . SER A 1 160 ? 11.285 -3.747 -24.694 1.00 95.06 160 SER A N 1
ATOM 1267 C CA . SER A 1 160 ? 10.761 -5.002 -25.207 1.00 95.06 160 SER A CA 1
ATOM 1268 C C . SER A 1 160 ? 9.400 -4.770 -25.853 1.00 95.06 160 SER A C 1
ATOM 1270 O O . SER A 1 160 ? 8.456 -4.312 -25.203 1.00 95.06 160 SER A O 1
ATOM 1272 N N . ASN A 1 161 ? 9.286 -5.095 -27.139 1.00 92.94 161 ASN A N 1
ATOM 1273 C CA . ASN A 1 161 ? 8.009 -5.125 -27.857 1.00 92.94 161 ASN A CA 1
ATOM 1274 C C . ASN A 1 161 ? 7.396 -6.541 -27.928 1.00 92.94 161 ASN A C 1
ATOM 1276 O O . ASN A 1 161 ? 6.346 -6.736 -28.539 1.00 92.94 161 ASN A O 1
ATOM 1280 N N . ARG A 1 162 ? 8.022 -7.527 -27.269 1.00 92.19 162 ARG A N 1
ATOM 1281 C CA . ARG A 1 162 ? 7.576 -8.928 -27.212 1.00 92.19 162 ARG A CA 1
ATOM 1282 C C . ARG A 1 162 ? 6.778 -9.204 -25.940 1.00 92.19 162 ARG A C 1
ATOM 1284 O O . ARG A 1 162 ? 6.849 -8.457 -24.973 1.00 92.19 162 ARG A O 1
ATOM 1291 N N . ASN A 1 163 ? 6.007 -10.291 -25.929 1.00 89.06 163 ASN A N 1
ATOM 1292 C CA . ASN A 1 163 ? 5.246 -10.735 -24.747 1.00 89.06 163 ASN A CA 1
ATOM 1293 C C . ASN A 1 163 ? 6.060 -11.642 -23.795 1.00 89.06 163 ASN A C 1
ATOM 1295 O O . ASN A 1 163 ? 5.509 -12.258 -22.882 1.00 89.06 163 ASN A O 1
ATOM 1299 N N . GLU A 1 164 ? 7.364 -11.751 -24.039 1.00 93.50 164 GLU A N 1
ATOM 1300 C CA . GLU A 1 164 ? 8.313 -12.522 -23.235 1.00 93.50 164 GLU A CA 1
ATOM 1301 C C . GLU A 1 164 ? 8.849 -11.685 -22.070 1.00 93.50 164 GLU A C 1
ATOM 1303 O O . GLU A 1 164 ? 8.731 -10.458 -22.063 1.00 93.50 164 GLU A O 1
ATOM 1308 N N . VAL A 1 165 ? 9.426 -12.364 -21.078 1.00 95.88 165 VAL A N 1
ATOM 1309 C CA . VAL A 1 165 ? 10.062 -11.709 -19.934 1.00 95.88 165 VAL A CA 1
ATOM 1310 C C . VAL A 1 165 ? 11.443 -11.207 -20.344 1.00 95.88 165 VAL A C 1
ATOM 1312 O O . VAL A 1 165 ? 12.281 -11.982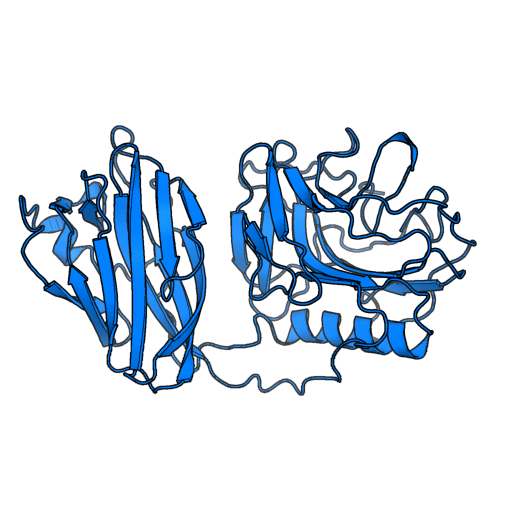 -20.803 1.00 95.88 165 VAL A O 1
ATOM 1315 N N . SER A 1 166 ? 11.683 -9.917 -20.142 1.00 98.12 166 SER A N 1
ATOM 1316 C CA . SER A 1 166 ? 13.016 -9.315 -20.160 1.00 98.12 166 SER A CA 1
ATOM 1317 C C . SER A 1 166 ? 13.492 -9.151 -18.718 1.00 98.12 166 SER A C 1
ATOM 1319 O O . SER A 1 166 ? 12.684 -8.879 -17.831 1.00 98.12 166 SER A O 1
ATOM 1321 N N . THR A 1 167 ? 14.782 -9.319 -18.450 1.00 98.19 167 THR A N 1
ATOM 1322 C CA . THR A 1 167 ? 15.323 -9.265 -17.085 1.00 98.19 167 THR A CA 1
ATOM 1323 C C . THR A 1 167 ? 16.380 -8.184 -16.929 1.00 98.19 167 THR A C 1
ATOM 1325 O O . THR A 1 167 ? 17.022 -7.765 -17.895 1.00 98.19 167 THR A O 1
ATOM 1328 N N . ALA A 1 168 ? 16.549 -7.731 -15.690 1.00 97.88 168 ALA A N 1
ATOM 1329 C CA . ALA A 1 168 ? 17.720 -7.015 -15.214 1.00 97.88 168 ALA A CA 1
ATOM 1330 C C . ALA A 1 168 ? 18.153 -7.662 -13.893 1.00 97.88 168 ALA A C 1
ATOM 1332 O O . ALA A 1 168 ? 17.475 -7.524 -12.874 1.00 97.88 168 ALA A O 1
ATOM 1333 N N . VAL A 1 169 ? 19.260 -8.402 -13.910 1.00 98.25 169 VAL A N 1
ATOM 1334 C CA . VAL A 1 169 ? 19.785 -9.089 -12.724 1.00 98.25 169 VAL A CA 1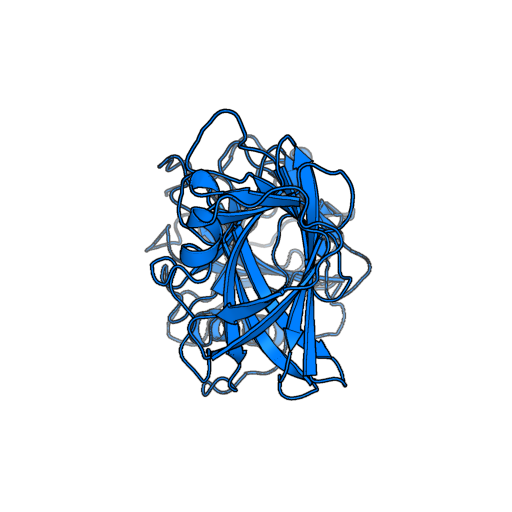
ATOM 1335 C C . VAL A 1 169 ? 20.894 -8.243 -12.127 1.00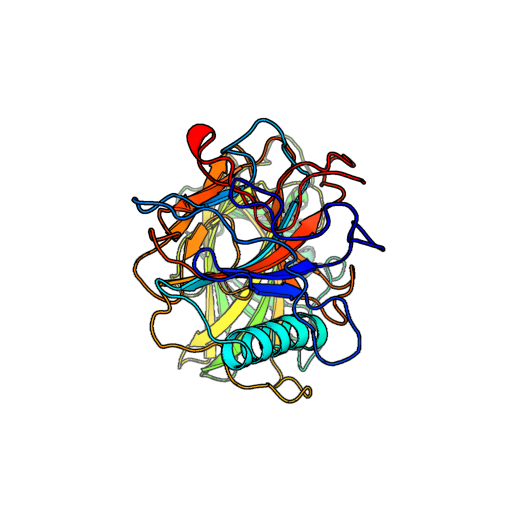 98.25 169 VAL A C 1
ATOM 1337 O O . VAL A 1 169 ? 22.002 -8.214 -12.658 1.00 98.25 169 VAL A O 1
ATOM 1340 N N . VAL A 1 170 ? 20.599 -7.541 -11.033 1.00 97.50 170 VAL A N 1
ATOM 1341 C CA . VAL A 1 170 ? 21.612 -6.781 -10.291 1.00 97.50 170 VAL A CA 1
ATOM 1342 C C . VAL A 1 170 ? 22.497 -7.756 -9.535 1.00 97.50 170 VAL A C 1
ATOM 1344 O O . VAL A 1 170 ? 21.978 -8.634 -8.849 1.00 97.50 170 VAL A O 1
ATOM 1347 N N . LYS A 1 171 ? 23.815 -7.596 -9.647 1.00 96.94 171 LYS A N 1
ATOM 1348 C CA . LYS A 1 171 ? 24.808 -8.559 -9.158 1.00 96.94 171 LYS A CA 1
ATOM 1349 C C . LYS A 1 171 ? 25.918 -7.901 -8.342 1.00 96.94 171 LYS A C 1
ATOM 1351 O O . LYS A 1 171 ? 26.107 -6.685 -8.378 1.00 96.94 171 LYS A O 1
ATOM 1356 N N . GLY A 1 172 ? 26.665 -8.730 -7.612 1.00 95.44 172 GLY A N 1
ATOM 1357 C CA . GLY A 1 172 ? 27.744 -8.282 -6.723 1.00 95.44 172 GLY A CA 1
ATOM 1358 C C . GLY A 1 172 ? 27.243 -7.711 -5.394 1.00 95.44 172 GLY A C 1
ATOM 1359 O O . GLY A 1 172 ? 27.955 -6.955 -4.737 1.00 95.44 172 GLY A O 1
ATOM 1360 N N . LEU A 1 173 ? 26.012 -8.045 -5.003 1.00 95.44 173 LEU A N 1
ATOM 1361 C CA . LEU A 1 173 ? 25.405 -7.602 -3.752 1.00 95.44 173 LEU A CA 1
ATOM 1362 C C . LEU A 1 173 ? 25.900 -8.449 -2.573 1.00 95.44 173 LEU A C 1
ATOM 1364 O O . LEU A 1 173 ? 26.312 -9.595 -2.739 1.00 95.44 173 LEU A O 1
ATOM 1368 N N . THR A 1 174 ? 25.814 -7.912 -1.355 1.00 95.00 174 THR A N 1
ATOM 1369 C CA . THR A 1 174 ? 26.058 -8.700 -0.139 1.00 95.00 174 THR A CA 1
ATOM 1370 C C . THR A 1 174 ? 24.936 -9.735 0.014 1.00 95.00 174 THR A C 1
ATOM 1372 O O . THR A 1 174 ? 23.781 -9.321 0.142 1.00 95.00 174 THR A O 1
ATOM 1375 N N . PRO A 1 175 ? 25.226 -11.051 0.028 1.00 95.75 175 PRO A N 1
ATOM 1376 C CA . PRO A 1 175 ? 24.197 -12.078 0.178 1.00 95.75 175 PRO A CA 1
ATOM 1377 C C . PRO A 1 175 ? 23.328 -11.859 1.420 1.00 95.75 175 PRO A C 1
ATOM 1379 O O . PRO A 1 175 ? 23.837 -11.479 2.474 1.00 95.75 175 PRO A O 1
ATOM 1382 N N . ALA A 1 176 ? 22.019 -12.093 1.284 1.00 87.38 176 ALA A N 1
ATOM 1383 C CA . ALA A 1 176 ? 21.000 -11.909 2.324 1.00 87.38 176 ALA A CA 1
ATOM 1384 C C . ALA A 1 176 ? 20.845 -10.478 2.886 1.00 87.38 176 ALA A C 1
ATOM 1386 O O . ALA A 1 176 ? 19.999 -10.257 3.754 1.00 87.38 176 ALA A O 1
ATOM 1387 N N . ALA A 1 177 ? 21.598 -9.490 2.394 1.00 87.62 177 ALA A N 1
ATOM 1388 C CA . ALA A 1 177 ? 21.382 -8.098 2.769 1.00 87.62 177 ALA A CA 1
ATOM 1389 C C . ALA A 1 177 ? 20.148 -7.520 2.061 1.00 87.62 177 ALA A C 1
ATOM 1391 O O . ALA A 1 177 ? 19.766 -7.948 0.969 1.00 87.62 177 ALA A O 1
ATOM 1392 N N . GLN A 1 178 ? 19.525 -6.530 2.696 1.00 82.62 178 GLN A N 1
ATOM 1393 C CA . GLN A 1 178 ? 18.406 -5.786 2.130 1.00 82.62 178 GLN A CA 1
ATOM 1394 C C . GLN A 1 178 ? 18.910 -4.616 1.289 1.00 82.62 178 GLN A C 1
ATOM 1396 O O . GLN A 1 178 ? 19.912 -3.985 1.621 1.00 82.62 178 GLN A O 1
ATOM 1401 N N . TYR A 1 179 ? 18.194 -4.327 0.211 1.00 84.56 179 TYR A N 1
ATOM 1402 C CA . TYR A 1 179 ? 18.477 -3.245 -0.717 1.00 84.56 179 TYR A CA 1
ATOM 1403 C C . TYR A 1 179 ? 17.193 -2.491 -1.024 1.00 84.56 179 TYR A C 1
ATOM 1405 O O . TYR A 1 179 ? 16.176 -3.101 -1.358 1.00 84.56 179 TYR A O 1
ATOM 1413 N N . LEU A 1 180 ? 17.251 -1.168 -0.937 1.00 77.62 180 LEU A N 1
ATOM 1414 C CA . LEU A 1 180 ? 16.235 -0.290 -1.495 1.00 77.62 180 LEU A CA 1
ATOM 1415 C C . LEU A 1 180 ? 16.386 -0.273 -3.010 1.00 77.62 180 LEU A C 1
ATOM 1417 O O . LEU A 1 180 ? 17.504 -0.182 -3.517 1.00 77.62 180 LEU A O 1
ATOM 1421 N N . TYR A 1 181 ? 15.267 -0.310 -3.722 1.00 83.25 181 TYR A N 1
ATOM 1422 C CA . TYR A 1 181 ? 15.248 -0.136 -5.164 1.00 83.25 181 TYR A CA 1
ATOM 1423 C C . TYR A 1 181 ? 14.175 0.855 -5.608 1.00 83.25 181 TYR A C 1
ATOM 1425 O O . TYR A 1 181 ? 13.128 0.999 -4.973 1.00 83.25 181 TYR A O 1
ATOM 1433 N N . GLN A 1 182 ? 14.422 1.494 -6.748 1.00 82.56 182 GLN A N 1
ATOM 1434 C CA . GLN A 1 182 ? 13.437 2.230 -7.533 1.00 82.56 182 GLN A CA 1
ATOM 1435 C C . GLN A 1 182 ? 13.608 1.878 -9.009 1.00 82.56 182 GLN A C 1
ATOM 1437 O O . GLN A 1 182 ? 14.727 1.760 -9.496 1.00 82.56 182 GLN A O 1
ATOM 1442 N N . ILE A 1 183 ? 12.501 1.715 -9.721 1.00 86.25 183 ILE A N 1
ATOM 1443 C CA . ILE A 1 183 ? 12.463 1.351 -11.135 1.00 86.25 183 ILE A CA 1
ATOM 1444 C C . ILE A 1 183 ? 11.823 2.498 -11.894 1.00 86.25 183 ILE A C 1
ATOM 1446 O O . ILE A 1 183 ? 10.679 2.879 -11.627 1.00 86.25 183 ILE A O 1
ATOM 1450 N N . TYR A 1 184 ? 12.562 3.017 -12.862 1.00 86.56 184 TYR A N 1
ATOM 1451 C CA . TYR A 1 184 ? 12.151 4.114 -13.719 1.00 86.56 184 TYR A CA 1
ATOM 1452 C C . TYR A 1 184 ? 11.811 3.574 -15.100 1.00 86.56 184 TYR A C 1
ATOM 1454 O O . TYR A 1 184 ? 12.594 2.855 -15.724 1.00 86.56 184 TYR A O 1
ATOM 1462 N N . MET A 1 185 ? 10.621 3.938 -15.566 1.00 88.62 185 MET A N 1
ATOM 1463 C CA . MET A 1 185 ? 10.097 3.539 -16.867 1.00 88.62 185 MET A CA 1
ATOM 1464 C C . MET A 1 185 ? 9.539 4.787 -17.550 1.00 88.62 185 MET A C 1
ATOM 1466 O O . MET A 1 185 ? 8.324 4.998 -17.593 1.00 88.62 185 MET A O 1
ATOM 1470 N N . VAL A 1 186 ? 10.442 5.626 -18.052 1.00 86.25 186 VAL A N 1
ATOM 1471 C CA . VAL A 1 186 ? 10.140 6.887 -18.738 1.00 86.25 186 VAL A CA 1
ATOM 1472 C C . VAL A 1 186 ? 9.835 6.631 -20.203 1.00 86.25 186 VAL A C 1
ATOM 1474 O O . VAL A 1 186 ? 10.559 5.896 -20.865 1.00 86.25 186 VAL A O 1
ATOM 1477 N N . HIS A 1 187 ? 8.761 7.244 -20.699 1.00 84.25 187 HIS A N 1
ATOM 1478 C CA . HIS A 1 187 ? 8.383 7.206 -22.106 1.00 84.25 187 HIS A CA 1
ATOM 1479 C C . HIS A 1 187 ? 8.085 8.608 -22.659 1.00 84.25 187 HIS A C 1
ATOM 1481 O O . HIS A 1 187 ? 7.018 9.170 -22.405 1.00 84.25 187 HIS A O 1
ATOM 1487 N N . GLU A 1 188 ? 8.963 9.143 -23.498 1.00 83.88 188 GLU A N 1
ATOM 1488 C CA . GLU A 1 188 ? 8.857 10.519 -24.004 1.00 83.88 188 GLU A CA 1
ATOM 1489 C C . GLU A 1 188 ? 7.912 10.683 -25.212 1.00 83.88 188 GLU A C 1
ATOM 1491 O O . GLU A 1 188 ? 7.464 11.790 -25.492 1.00 83.88 188 GLU A O 1
ATOM 1496 N N . LEU A 1 189 ? 7.530 9.598 -25.905 1.00 80.50 189 LEU A N 1
ATOM 1497 C CA . LEU A 1 189 ? 6.589 9.640 -27.045 1.00 80.50 189 LEU A CA 1
ATOM 1498 C C . LEU A 1 189 ? 5.213 9.030 -26.728 1.00 80.50 189 LEU A C 1
ATOM 1500 O O . LEU A 1 189 ? 5.123 7.868 -26.378 1.00 80.50 189 LEU A O 1
ATOM 1504 N N . SER A 1 190 ? 4.099 9.731 -26.922 1.00 71.81 190 SER A N 1
ATOM 1505 C CA . SER A 1 190 ? 2.769 9.225 -26.515 1.00 71.81 190 SER A CA 1
ATOM 1506 C C . SER A 1 190 ? 2.327 7.905 -27.169 1.00 71.81 190 SER A C 1
ATOM 1508 O O . SER A 1 190 ? 1.646 7.107 -26.535 1.00 71.81 190 SER A O 1
ATOM 1510 N N . ASN A 1 191 ? 2.712 7.649 -28.421 1.00 81.88 191 ASN A N 1
ATOM 1511 C CA . ASN A 1 191 ? 2.093 6.595 -29.245 1.00 81.88 191 ASN A CA 1
ATOM 1512 C C . ASN A 1 191 ? 2.536 5.165 -28.900 1.00 81.88 191 ASN A C 1
ATOM 1514 O O . ASN A 1 191 ? 1.921 4.208 -29.363 1.00 81.88 191 ASN A O 1
ATOM 1518 N N . TRP A 1 192 ? 3.587 5.019 -28.094 1.00 79.94 192 TRP A N 1
ATOM 1519 C CA . TRP A 1 192 ? 4.130 3.718 -27.687 1.00 79.94 192 TRP A CA 1
ATOM 1520 C C . TRP A 1 192 ? 4.122 3.526 -26.163 1.00 79.94 192 TRP A C 1
ATOM 1522 O O . TRP A 1 192 ? 4.593 2.503 -25.664 1.00 79.94 192 TRP A O 1
ATOM 1532 N N . GLN A 1 193 ? 3.521 4.477 -25.435 1.00 77.12 193 GLN A N 1
ATOM 1533 C CA . GLN A 1 193 ? 3.268 4.365 -24.002 1.00 77.12 193 GLN A CA 1
ATOM 1534 C C . GLN A 1 193 ? 2.305 3.224 -23.720 1.00 77.12 193 GLN A C 1
ATOM 1536 O O . GLN A 1 193 ? 1.280 3.084 -24.388 1.00 77.12 193 GLN A O 1
ATOM 1541 N N . GLY A 1 194 ? 2.570 2.464 -22.666 1.00 82.69 194 GLY A N 1
ATOM 1542 C CA . GLY A 1 194 ? 1.575 1.533 -22.169 1.00 82.69 194 GLY A CA 1
ATOM 1543 C C . GLY A 1 194 ? 1.967 0.865 -20.873 1.00 82.69 194 GLY A C 1
ATOM 1544 O O . GLY A 1 194 ? 2.709 1.421 -20.063 1.00 82.69 194 GLY A O 1
ATOM 1545 N N . GLU A 1 195 ? 1.416 -0.314 -20.652 1.00 87.50 195 GLU A N 1
ATOM 1546 C CA . GLU A 1 195 ? 1.499 -0.997 -19.375 1.00 87.50 195 GLU A CA 1
ATOM 1547 C C . GLU A 1 195 ? 2.570 -2.093 -19.403 1.00 87.50 195 GLU A C 1
ATOM 1549 O O . GLU A 1 195 ? 2.756 -2.813 -20.394 1.00 87.50 195 GLU A O 1
ATOM 1554 N N . ALA A 1 196 ? 3.254 -2.247 -18.276 1.00 89.75 196 ALA A N 1
ATOM 1555 C CA . ALA A 1 196 ? 4.197 -3.324 -18.045 1.00 89.75 196 ALA A CA 1
ATOM 1556 C C . ALA A 1 196 ? 3.934 -3.978 -16.691 1.00 89.75 196 ALA A C 1
ATOM 1558 O O . ALA A 1 196 ? 3.494 -3.330 -15.738 1.00 89.75 196 ALA A O 1
ATOM 1559 N N . LYS A 1 197 ? 4.222 -5.275 -16.622 1.00 86.88 197 LYS A N 1
ATOM 1560 C CA . LYS A 1 197 ? 4.336 -6.015 -15.374 1.00 86.88 197 LYS A CA 1
ATOM 1561 C C . LYS A 1 197 ? 5.783 -6.040 -14.934 1.00 86.88 197 LYS A C 1
ATOM 1563 O O . LYS A 1 197 ? 6.659 -6.275 -15.764 1.00 86.88 197 LYS A O 1
ATOM 1568 N N . VAL A 1 198 ? 6.003 -5.884 -13.639 1.00 87.75 198 VAL A N 1
ATOM 1569 C CA . VAL A 1 198 ? 7.312 -6.034 -13.023 1.00 87.75 198 VAL A CA 1
ATOM 1570 C C . VAL A 1 198 ? 7.217 -6.952 -11.814 1.00 87.75 198 VAL A C 1
ATOM 1572 O O . VAL A 1 198 ? 6.358 -6.750 -10.957 1.00 87.75 198 VAL A O 1
ATOM 1575 N N . SER A 1 199 ? 8.088 -7.953 -11.738 1.00 85.31 199 SER A N 1
ATOM 1576 C CA . SER A 1 199 ? 8.333 -8.738 -10.523 1.00 85.31 199 SER A CA 1
ATOM 1577 C C . SER A 1 199 ? 9.772 -8.559 -10.055 1.00 85.31 199 SER A C 1
ATOM 1579 O O . SER A 1 199 ? 10.668 -8.226 -10.831 1.00 85.31 199 SER A O 1
ATOM 1581 N N . VAL A 1 200 ? 9.983 -8.755 -8.753 1.00 83.81 200 VAL A N 1
ATOM 1582 C CA . VAL A 1 200 ? 11.305 -8.714 -8.121 1.00 83.81 200 VAL A CA 1
ATOM 1583 C C . VAL A 1 200 ? 11.529 -10.028 -7.385 1.00 83.81 200 VAL A C 1
ATOM 1585 O O . VAL A 1 200 ? 10.646 -10.472 -6.652 1.00 83.81 200 VAL A O 1
ATOM 1588 N N . ASN A 1 201 ? 12.685 -10.658 -7.593 1.00 89.69 201 ASN A N 1
ATOM 1589 C CA . ASN A 1 201 ? 13.064 -11.971 -7.064 1.00 89.69 201 ASN A CA 1
ATOM 1590 C C . ASN A 1 201 ? 12.013 -13.067 -7.313 1.00 89.69 201 ASN A C 1
ATOM 1592 O O . ASN A 1 201 ? 11.696 -13.830 -6.402 1.00 89.69 201 ASN A O 1
ATOM 1596 N N . HIS A 1 202 ? 11.455 -13.135 -8.529 1.00 86.50 202 HIS A N 1
ATOM 1597 C CA . HIS A 1 202 ? 10.377 -14.074 -8.882 1.00 86.50 202 HIS A CA 1
ATOM 1598 C C . HIS A 1 202 ? 9.115 -13.928 -8.017 1.00 86.50 202 HIS A C 1
ATOM 1600 O O . HIS A 1 202 ? 8.317 -14.856 -7.882 1.00 86.50 202 HIS A O 1
ATOM 1606 N N . GLY A 1 203 ? 8.944 -12.756 -7.402 1.00 69.81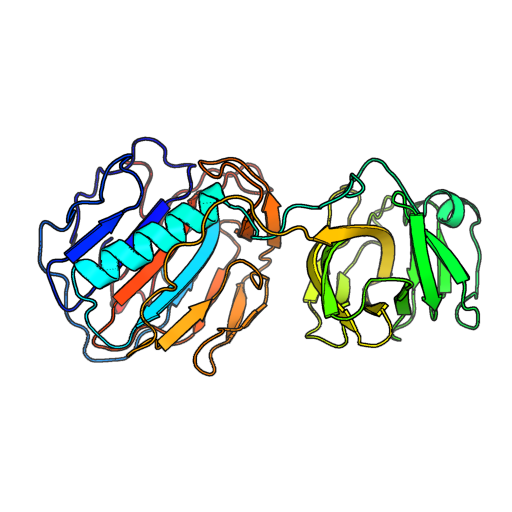 203 GLY A N 1
ATOM 1607 C CA . GLY A 1 203 ? 7.753 -12.401 -6.652 1.00 69.81 203 GLY A CA 1
ATOM 1608 C C . GLY A 1 203 ? 6.548 -12.129 -7.551 1.00 69.81 203 GLY A C 1
ATOM 1609 O O . GLY A 1 203 ? 6.559 -12.332 -8.765 1.00 69.81 203 GLY A O 1
ATOM 1610 N N . VAL A 1 204 ? 5.481 -11.624 -6.940 1.00 57.34 204 VAL A N 1
ATOM 1611 C CA . VAL A 1 204 ? 4.245 -11.296 -7.656 1.00 57.34 204 VAL A CA 1
ATOM 1612 C C . VAL A 1 204 ? 4.479 -10.147 -8.639 1.00 57.34 204 VAL A C 1
ATOM 1614 O O . VAL A 1 204 ? 5.109 -9.141 -8.314 1.00 57.34 204 VAL A O 1
ATOM 1617 N N . GLN A 1 205 ? 3.939 -10.298 -9.847 1.00 73.06 205 GLN A N 1
ATOM 1618 C CA . GLN A 1 205 ? 3.988 -9.289 -10.899 1.00 73.06 205 GLN A CA 1
ATOM 1619 C C . GLN A 1 205 ? 3.045 -8.114 -10.589 1.00 73.06 205 GLN A C 1
ATOM 1621 O O . GLN A 1 205 ? 1.825 -8.277 -10.572 1.00 73.06 205 GLN A O 1
ATOM 1626 N N . ALA A 1 206 ? 3.598 -6.916 -10.417 1.00 63.22 206 ALA A N 1
ATOM 1627 C CA . ALA A 1 206 ? 2.852 -5.670 -10.271 1.00 63.22 206 ALA A CA 1
ATOM 1628 C C . ALA A 1 206 ? 2.759 -4.929 -11.611 1.00 63.22 206 ALA A C 1
ATOM 1630 O O . ALA A 1 206 ? 3.701 -4.940 -12.395 1.00 63.22 206 ALA A O 1
ATOM 1631 N N . ARG A 1 207 ? 1.629 -4.269 -11.879 1.00 81.81 207 ARG A N 1
ATOM 1632 C CA . ARG A 1 207 ? 1.419 -3.490 -13.107 1.00 81.81 207 ARG A CA 1
ATOM 1633 C C . ARG A 1 207 ? 1.647 -2.003 -12.877 1.00 81.81 207 ARG A C 1
ATOM 1635 O O . ARG A 1 207 ? 1.209 -1.474 -11.856 1.00 81.81 207 ARG A O 1
ATOM 1642 N N . ALA A 1 208 ? 2.261 -1.327 -13.842 1.00 71.88 208 ALA A N 1
ATOM 1643 C CA . ALA A 1 208 ? 2.325 0.128 -13.866 1.00 71.88 208 ALA A CA 1
ATOM 1644 C C . ALA A 1 208 ? 2.162 0.675 -15.285 1.00 71.88 208 ALA A C 1
ATOM 1646 O O . ALA A 1 208 ? 2.682 0.114 -16.254 1.00 71.88 208 ALA A O 1
ATOM 1647 N N . GLN A 1 209 ? 1.474 1.817 -15.374 1.00 82.31 209 GLN A N 1
ATOM 1648 C CA . GLN A 1 209 ? 1.423 2.618 -16.588 1.00 82.31 209 GLN A CA 1
ATOM 1649 C C . GLN A 1 209 ? 2.725 3.405 -16.734 1.00 82.31 209 GLN A C 1
ATOM 1651 O O . GLN A 1 209 ? 3.132 4.155 -15.842 1.00 82.31 209 GLN A O 1
ATOM 1656 N N . GLN A 1 210 ? 3.352 3.254 -17.889 1.00 85.06 210 GLN A N 1
ATOM 1657 C CA . GLN A 1 210 ? 4.554 3.972 -18.276 1.00 85.06 210 GLN A CA 1
ATOM 1658 C C . GLN A 1 210 ? 4.176 5.317 -18.909 1.00 85.06 210 GLN A C 1
ATOM 1660 O O . GLN A 1 210 ? 3.171 5.407 -19.613 1.00 85.06 210 GLN A O 1
ATOM 1665 N N . ASN A 1 211 ? 4.947 6.377 -18.656 1.00 80.88 211 ASN A N 1
ATOM 1666 C CA . ASN A 1 211 ? 4.660 7.719 -19.180 1.00 80.88 211 ASN A CA 1
ATOM 1667 C C . ASN A 1 211 ? 5.911 8.614 -19.167 1.00 80.88 211 ASN A C 1
ATOM 1669 O O . ASN A 1 211 ? 6.966 8.205 -18.687 1.00 80.88 211 ASN A O 1
ATOM 1673 N N . GLY A 1 212 ? 5.786 9.835 -19.692 1.00 78.56 212 GLY A N 1
ATOM 1674 C CA . GLY A 1 212 ? 6.884 10.806 -19.780 1.00 78.56 212 GLY A CA 1
ATOM 1675 C C . GLY A 1 212 ? 7.267 11.465 -18.455 1.00 78.56 212 GLY A C 1
ATOM 1676 O O . GLY A 1 212 ? 8.218 12.238 -18.423 1.00 78.56 212 GLY A O 1
ATOM 1677 N N . PHE A 1 213 ? 6.557 11.173 -17.359 1.00 73.38 213 PHE A N 1
ATOM 1678 C CA . PHE A 1 213 ? 6.975 11.652 -16.048 1.00 73.38 213 PHE A CA 1
ATOM 1679 C C . PHE A 1 213 ? 8.155 10.826 -15.582 1.00 73.38 213 PHE A C 1
ATOM 1681 O O . PHE A 1 213 ? 8.049 9.609 -15.371 1.00 73.38 213 PHE A O 1
ATOM 1688 N N . ASN A 1 214 ? 9.259 11.523 -15.394 1.00 69.50 214 ASN A N 1
ATOM 1689 C CA . ASN A 1 214 ? 10.450 10.967 -14.820 1.00 69.50 214 ASN A CA 1
ATOM 1690 C C . ASN A 1 214 ? 10.214 10.902 -13.294 1.00 69.50 214 ASN A C 1
ATOM 1692 O O . ASN A 1 214 ? 10.231 11.876 -12.560 1.00 69.50 214 ASN A O 1
ATOM 1696 N N . GLU A 1 215 ? 9.732 9.735 -12.866 1.00 72.06 215 GLU A N 1
ATOM 1697 C CA . GLU A 1 215 ? 9.427 9.344 -11.486 1.00 72.06 215 GLU A CA 1
ATOM 1698 C C . GLU A 1 215 ? 9.555 7.814 -11.408 1.00 72.06 215 GLU A C 1
ATOM 1700 O O . GLU A 1 215 ? 9.359 7.106 -12.409 1.00 72.06 215 GLU A O 1
ATOM 1705 N N . ALA A 1 216 ? 9.839 7.286 -10.220 1.00 75.69 216 ALA A N 1
ATOM 1706 C CA . ALA A 1 216 ? 9.849 5.846 -10.006 1.00 75.69 216 ALA A CA 1
ATOM 1707 C C . ALA A 1 216 ? 8.435 5.270 -10.218 1.00 75.69 216 ALA A C 1
ATOM 1709 O O . ALA A 1 216 ? 7.462 5.741 -9.626 1.00 75.69 216 ALA A O 1
ATOM 1710 N N . LYS A 1 217 ? 8.314 4.239 -11.059 1.00 77.06 217 LYS A N 1
ATOM 1711 C CA . LYS A 1 217 ? 7.057 3.494 -11.274 1.00 77.06 217 LYS A CA 1
ATOM 1712 C C . LYS A 1 217 ? 6.902 2.344 -10.294 1.00 77.06 217 LYS A C 1
ATOM 1714 O O . LYS A 1 217 ? 5.789 2.011 -9.900 1.00 77.06 217 LYS A O 1
ATOM 1719 N N . PHE A 1 218 ? 8.030 1.794 -9.863 1.00 70.19 218 PHE A N 1
ATOM 1720 C CA . PHE A 1 218 ? 8.100 0.866 -8.751 1.00 70.19 218 PHE A CA 1
ATOM 1721 C C . PHE A 1 218 ? 9.190 1.333 -7.805 1.00 70.19 218 PHE A C 1
ATOM 1723 O O . PHE A 1 218 ? 10.201 1.889 -8.219 1.00 70.19 218 PHE A O 1
ATOM 1730 N N . ALA A 1 219 ? 8.991 1.083 -6.530 1.00 69.75 219 ALA A N 1
ATOM 1731 C CA . ALA A 1 219 ? 10.018 1.212 -5.518 1.00 69.75 219 ALA A CA 1
ATOM 1732 C C . ALA A 1 219 ? 9.827 0.067 -4.542 1.00 69.75 219 ALA A C 1
ATOM 1734 O O . ALA A 1 219 ? 8.747 -0.520 -4.533 1.00 69.75 219 ALA A O 1
ATOM 1735 N N . GLY A 1 220 ? 10.825 -0.247 -3.730 1.00 68.50 220 GLY A N 1
ATOM 1736 C CA . GLY A 1 220 ? 10.661 -1.202 -2.649 1.00 68.50 220 GLY A CA 1
ATOM 1737 C C . GLY A 1 220 ? 11.964 -1.658 -2.037 1.00 68.50 220 GLY A C 1
ATOM 1738 O O . GLY A 1 220 ? 12.998 -1.018 -2.186 1.00 68.50 220 GLY A O 1
ATOM 1739 N N . VAL A 1 221 ? 11.871 -2.769 -1.318 1.00 73.50 221 VAL A N 1
ATOM 1740 C CA . VAL A 1 221 ? 12.995 -3.428 -0.668 1.00 73.50 221 VAL A CA 1
ATOM 1741 C C . VAL A 1 221 ? 13.092 -4.827 -1.241 1.00 73.50 221 VAL A C 1
ATOM 1743 O O . VAL A 1 221 ? 12.083 -5.524 -1.343 1.00 73.50 221 VAL A O 1
ATOM 1746 N N . ALA A 1 222 ? 14.294 -5.245 -1.604 1.00 80.12 222 ALA A N 1
ATOM 1747 C CA . ALA A 1 222 ? 14.578 -6.610 -2.006 1.00 80.12 222 ALA A CA 1
ATOM 1748 C C . ALA A 1 222 ? 15.734 -7.167 -1.177 1.00 80.12 222 ALA A C 1
ATOM 1750 O O . ALA A 1 222 ? 16.658 -6.450 -0.800 1.00 80.12 222 ALA A O 1
ATOM 1751 N N . VAL A 1 223 ? 15.657 -8.458 -0.871 1.00 84.31 223 VAL A N 1
ATOM 1752 C CA . VAL A 1 223 ? 16.740 -9.193 -0.216 1.00 84.31 223 VAL A CA 1
ATOM 1753 C C . VAL A 1 223 ? 17.602 -9.808 -1.308 1.00 84.31 223 VAL A C 1
ATOM 1755 O O . VAL A 1 223 ? 17.075 -10.475 -2.200 1.00 84.31 223 VAL A O 1
ATOM 1758 N N . ALA A 1 224 ? 18.912 -9.586 -1.252 1.00 93.44 224 ALA A N 1
ATOM 1759 C CA . ALA A 1 224 ? 19.836 -10.230 -2.170 1.00 93.44 224 ALA A CA 1
ATOM 1760 C C . ALA A 1 224 ? 19.830 -11.749 -1.955 1.00 93.44 224 ALA A C 1
ATOM 1762 O O . ALA A 1 224 ? 19.877 -12.236 -0.822 1.00 93.44 224 ALA A O 1
ATOM 1763 N N . SER A 1 225 ? 19.796 -12.498 -3.054 1.00 96.19 225 SER A N 1
ATOM 1764 C CA . SER A 1 225 ? 19.879 -13.955 -3.048 1.00 96.19 225 SER A CA 1
ATOM 1765 C C . SER A 1 225 ? 21.183 -14.440 -2.388 1.00 96.19 225 SER A C 1
ATOM 1767 O O . SER A 1 225 ? 22.124 -13.657 -2.211 1.00 96.19 225 SER A O 1
ATOM 1769 N N . PRO A 1 226 ? 21.318 -15.744 -2.083 1.00 96.12 226 PRO A N 1
ATOM 1770 C CA . PRO A 1 226 ? 22.591 -16.312 -1.635 1.00 96.12 226 PRO A CA 1
ATOM 1771 C C . PRO A 1 226 ? 23.764 -16.080 -2.604 1.00 96.12 226 PRO A C 1
ATOM 1773 O O . PRO A 1 226 ? 24.916 -16.158 -2.191 1.00 96.12 226 PRO A O 1
ATOM 1776 N N . ARG A 1 227 ? 23.484 -15.778 -3.880 1.00 96.25 227 ARG A N 1
ATOM 1777 C CA . ARG A 1 227 ? 24.490 -15.434 -4.898 1.00 96.25 227 ARG A CA 1
ATOM 1778 C C . ARG A 1 227 ? 24.833 -13.942 -4.940 1.00 96.25 227 ARG A C 1
ATOM 1780 O O . ARG A 1 227 ? 25.664 -13.540 -5.743 1.00 96.25 227 ARG A O 1
ATOM 1787 N N . GLY A 1 228 ? 24.210 -13.122 -4.092 1.00 97.12 228 GLY A N 1
ATOM 1788 C CA . GLY A 1 228 ? 24.384 -11.673 -4.135 1.00 97.12 228 GLY A CA 1
ATOM 1789 C C . GLY A 1 228 ? 23.673 -11.043 -5.331 1.00 97.12 228 GLY A C 1
ATOM 1790 O O . GLY A 1 228 ? 24.218 -10.138 -5.964 1.00 97.12 228 GLY A O 1
ATOM 1791 N N . GLU A 1 229 ? 22.476 -11.538 -5.656 1.00 98.06 229 GLU A N 1
ATOM 1792 C CA . GLU A 1 229 ? 21.706 -11.093 -6.821 1.00 98.06 229 GLU A CA 1
ATOM 1793 C C . GLU A 1 229 ? 20.305 -10.618 -6.433 1.00 98.06 229 GLU A C 1
ATOM 1795 O O . GLU A 1 229 ? 19.679 -11.181 -5.531 1.00 98.06 229 GLU A O 1
ATOM 1800 N N . ILE A 1 230 ? 19.790 -9.623 -7.152 1.00 96.94 230 ILE A N 1
ATOM 1801 C CA . ILE A 1 230 ? 18.365 -9.277 -7.163 1.00 96.94 230 ILE A CA 1
ATOM 1802 C C . ILE A 1 230 ? 17.883 -9.329 -8.608 1.00 96.94 230 ILE A C 1
ATOM 1804 O O . ILE A 1 230 ? 18.436 -8.656 -9.478 1.00 96.94 230 ILE A O 1
ATOM 1808 N N . ASN A 1 231 ? 16.852 -10.132 -8.859 1.00 97.31 231 ASN A N 1
ATOM 1809 C CA . ASN A 1 231 ? 16.292 -10.310 -10.193 1.00 97.31 231 ASN A CA 1
ATOM 1810 C C . ASN A 1 231 ? 15.087 -9.389 -10.393 1.00 97.31 231 ASN A C 1
ATOM 1812 O O . ASN A 1 231 ? 14.110 -9.502 -9.657 1.00 97.31 231 ASN A O 1
ATOM 1816 N N . PHE A 1 232 ? 15.139 -8.514 -11.391 1.00 96.75 232 PHE A N 1
ATOM 1817 C CA . PHE A 1 232 ? 13.996 -7.731 -11.844 1.00 96.75 232 PHE A CA 1
ATOM 1818 C C . PHE A 1 232 ? 13.500 -8.292 -13.171 1.00 96.75 232 PHE A C 1
ATOM 1820 O O . PHE A 1 232 ? 14.260 -8.396 -14.132 1.00 96.75 232 PHE A O 1
ATOM 1827 N N . GLU A 1 233 ? 12.221 -8.629 -13.237 1.00 97.19 233 GLU A N 1
ATOM 1828 C CA . GLU A 1 233 ? 11.596 -9.246 -14.403 1.00 97.19 233 GLU A CA 1
ATOM 1829 C C . GLU A 1 233 ? 10.520 -8.317 -14.946 1.00 97.19 233 GLU A C 1
ATOM 1831 O O . GLU A 1 233 ? 9.676 -7.831 -14.199 1.00 97.19 233 GLU A O 1
ATOM 1836 N N . PHE A 1 234 ? 10.536 -8.098 -16.253 1.00 96.44 234 PHE A N 1
ATOM 1837 C CA . PHE A 1 234 ? 9.704 -7.135 -16.951 1.00 96.44 234 PHE A CA 1
ATOM 1838 C C . PHE A 1 234 ? 8.922 -7.849 -18.043 1.00 96.44 234 PHE A C 1
ATOM 1840 O O . PHE A 1 234 ? 9.505 -8.518 -18.894 1.00 96.44 234 PHE A O 1
ATOM 1847 N N . GLN A 1 235 ? 7.600 -7.699 -18.048 1.00 95.19 235 GLN A N 1
ATOM 1848 C CA . GLN A 1 235 ? 6.749 -8.268 -19.085 1.00 95.19 235 GLN A CA 1
ATOM 1849 C C . GLN A 1 235 ? 5.823 -7.206 -19.660 1.00 95.19 235 GLN A C 1
ATOM 1851 O O . GLN A 1 235 ? 5.063 -6.543 -18.953 1.00 95.19 235 GLN A O 1
ATOM 1856 N N . ARG A 1 236 ? 5.848 -7.081 -20.981 1.00 94.12 236 ARG A N 1
ATOM 1857 C CA . ARG A 1 236 ? 4.997 -6.156 -21.719 1.00 94.12 236 ARG A CA 1
ATOM 1858 C C . ARG A 1 236 ? 3.532 -6.561 -21.654 1.00 94.12 236 ARG A C 1
ATOM 1860 O O . ARG A 1 236 ? 3.189 -7.699 -21.958 1.00 94.12 236 ARG A O 1
ATOM 1867 N N . ILE A 1 237 ? 2.668 -5.590 -21.376 1.00 90.44 237 ILE A N 1
ATOM 1868 C CA . ILE A 1 237 ? 1.226 -5.709 -21.608 1.00 90.44 237 ILE A CA 1
ATOM 1869 C C . ILE A 1 237 ? 0.851 -4.938 -22.872 1.00 90.44 237 ILE A C 1
ATOM 1871 O O . ILE A 1 237 ? 0.195 -5.492 -23.752 1.00 90.44 237 ILE A O 1
ATOM 1875 N N . SER A 1 238 ? 1.303 -3.690 -23.006 1.00 86.12 238 SER A N 1
ATOM 1876 C CA . SER A 1 238 ? 0.993 -2.847 -24.165 1.00 86.12 238 SER A CA 1
ATOM 1877 C C . SER A 1 238 ? 1.916 -1.630 -24.251 1.00 86.12 238 SER A C 1
ATOM 1879 O O . SER A 1 238 ? 2.500 -1.228 -23.252 1.00 86.12 238 SER A O 1
ATOM 1881 N N . PRO A 1 239 ? 1.996 -0.988 -25.425 1.00 89.19 239 PRO A N 1
ATOM 1882 C CA . PRO A 1 239 ? 2.615 -1.498 -26.643 1.00 89.19 239 PRO A CA 1
ATOM 1883 C C . PRO A 1 239 ? 4.072 -1.920 -26.429 1.00 89.19 239 PRO A C 1
ATOM 1885 O O . PRO A 1 239 ? 4.453 -2.964 -26.948 1.00 89.19 239 PRO A O 1
ATOM 1888 N N . HIS A 1 240 ? 4.855 -1.165 -25.651 1.00 92.12 240 HIS A N 1
ATOM 1889 C CA . HIS A 1 240 ? 6.245 -1.464 -25.291 1.00 92.12 240 HIS A CA 1
ATOM 1890 C C . HIS A 1 240 ? 6.401 -1.562 -23.773 1.00 92.12 240 HIS A C 1
ATOM 1892 O O . HIS A 1 240 ? 5.771 -0.822 -23.027 1.00 92.12 240 HIS A O 1
ATOM 1898 N N . CYS A 1 241 ? 7.263 -2.464 -23.313 1.00 93.44 241 CYS A N 1
ATOM 1899 C CA . CYS A 1 241 ? 7.788 -2.458 -21.952 1.00 93.44 241 CYS A CA 1
ATOM 1900 C C . CYS A 1 241 ? 9.171 -1.831 -21.975 1.00 93.44 241 CYS A C 1
ATOM 1902 O O . CYS A 1 241 ? 9.971 -2.215 -22.823 1.00 93.44 241 CYS A O 1
ATOM 1904 N N . GLN A 1 242 ? 9.482 -0.932 -21.054 1.00 92.38 242 GLN A N 1
ATOM 1905 C CA . GLN A 1 242 ? 10.764 -0.242 -21.051 1.00 92.38 242 GLN A CA 1
ATOM 1906 C C . GLN A 1 242 ? 11.460 -0.258 -19.701 1.00 92.38 242 GLN A C 1
ATOM 1908 O O . GLN A 1 242 ? 10.828 -0.375 -18.655 1.00 92.38 242 GLN A O 1
ATOM 1913 N N . LEU A 1 243 ? 12.769 -0.066 -19.739 1.00 93.88 243 LEU A N 1
ATOM 1914 C CA . LEU A 1 243 ? 13.589 0.157 -18.568 1.00 93.88 243 LEU A CA 1
ATOM 1915 C C . LEU A 1 243 ? 14.524 1.332 -18.830 1.00 93.88 243 LEU A C 1
ATOM 1917 O O . LEU A 1 243 ? 15.438 1.238 -19.649 1.00 93.88 243 LEU A O 1
ATOM 1921 N N . SER A 1 244 ? 14.289 2.419 -18.099 1.00 91.31 244 SER A N 1
ATOM 1922 C CA . SER A 1 244 ? 15.101 3.636 -18.171 1.00 91.31 244 SER A CA 1
ATOM 1923 C C . SER A 1 244 ? 16.173 3.661 -17.083 1.00 91.31 244 SER A C 1
ATOM 1925 O O . SER A 1 244 ? 17.269 4.169 -17.286 1.00 91.31 244 SER A O 1
ATOM 1927 N N . SER A 1 245 ? 15.878 3.114 -15.901 1.00 89.00 245 SER A N 1
ATOM 1928 C CA . SER A 1 245 ? 16.858 2.996 -14.818 1.00 89.00 245 SER A CA 1
ATOM 1929 C C . SER A 1 245 ? 16.365 2.070 -13.707 1.00 89.00 245 SER A C 1
ATOM 1931 O O . SER A 1 245 ? 15.163 1.984 -13.449 1.00 89.00 245 SER A O 1
ATOM 1933 N N . ILE A 1 246 ? 17.307 1.442 -13.003 1.00 89.56 246 ILE A N 1
ATOM 1934 C CA . ILE A 1 246 ? 17.096 0.916 -11.654 1.00 89.56 246 ILE A CA 1
ATOM 1935 C C . ILE A 1 246 ? 18.024 1.701 -10.726 1.00 89.56 246 ILE A C 1
ATOM 1937 O O . ILE A 1 246 ? 19.242 1.677 -10.895 1.00 89.56 246 ILE A O 1
ATOM 1941 N N . ALA A 1 247 ? 17.458 2.409 -9.754 1.00 86.06 247 ALA A N 1
ATOM 1942 C CA . ALA A 1 247 ? 18.223 2.879 -8.609 1.00 86.06 247 ALA A CA 1
ATOM 1943 C C . ALA A 1 247 ? 18.261 1.751 -7.584 1.00 86.06 247 ALA A C 1
ATOM 1945 O O . ALA A 1 247 ? 17.221 1.164 -7.284 1.00 86.06 247 ALA A O 1
ATOM 1946 N N . ILE A 1 248 ? 19.439 1.449 -7.050 1.00 87.06 248 ILE A N 1
ATOM 1947 C CA . ILE A 1 248 ? 19.600 0.452 -5.998 1.00 87.06 248 ILE A CA 1
ATOM 1948 C C . ILE A 1 248 ? 20.635 0.926 -4.981 1.00 87.06 248 ILE A C 1
ATOM 1950 O O . ILE A 1 248 ? 21.653 1.515 -5.354 1.00 87.06 248 ILE A O 1
ATOM 1954 N N . ALA A 1 249 ? 20.340 0.703 -3.704 1.00 85.25 249 ALA A N 1
ATOM 1955 C CA . ALA A 1 249 ? 21.220 1.033 -2.595 1.00 85.25 249 ALA A CA 1
ATOM 1956 C C . ALA A 1 249 ? 21.049 0.016 -1.467 1.00 85.25 249 ALA A C 1
ATOM 1958 O O . ALA A 1 249 ? 19.929 -0.384 -1.143 1.00 85.25 249 ALA A O 1
ATOM 1959 N N . LYS A 1 250 ? 22.155 -0.406 -0.859 1.00 85.94 250 LYS A N 1
ATOM 1960 C CA . LYS A 1 250 ? 22.179 -1.255 0.324 1.00 85.94 250 LYS A CA 1
ATOM 1961 C C . LYS A 1 250 ? 21.430 -0.551 1.440 1.00 85.94 250 LYS A C 1
ATOM 1963 O O . LYS A 1 250 ? 21.607 0.640 1.681 1.00 85.94 250 LYS A O 1
ATOM 1968 N N . ALA A 1 251 ? 20.566 -1.295 2.102 1.00 77.06 251 ALA A N 1
ATOM 1969 C CA . ALA A 1 251 ? 19.871 -0.804 3.264 1.00 77.06 251 ALA A CA 1
ATOM 1970 C C . ALA A 1 251 ? 20.769 -0.901 4.502 1.00 77.06 251 ALA A C 1
ATOM 1972 O O . ALA A 1 251 ? 21.382 -1.939 4.766 1.00 77.06 251 ALA A O 1
ATOM 1973 N N . GLY A 1 252 ? 20.823 0.181 5.271 1.00 63.31 252 GLY A N 1
ATOM 1974 C CA . GLY A 1 252 ? 21.439 0.236 6.587 1.00 63.31 252 GLY A CA 1
ATOM 1975 C C . GLY A 1 252 ? 20.424 -0.014 7.707 1.00 63.31 252 GLY A C 1
ATOM 1976 O O . GLY A 1 252 ? 19.225 0.219 7.522 1.00 63.31 252 GLY A O 1
ATOM 1977 N N . PRO A 1 253 ? 20.884 -0.461 8.889 1.00 56.50 253 PRO A N 1
ATOM 1978 C CA . PRO A 1 253 ? 20.033 -0.543 10.068 1.00 56.50 253 PRO A CA 1
ATOM 1979 C C . PRO A 1 253 ? 19.539 0.857 10.458 1.00 56.50 253 PRO A C 1
ATOM 1981 O O . PRO A 1 253 ? 20.317 1.812 10.495 1.00 56.50 253 PRO A O 1
ATOM 1984 N N . SER A 1 254 ? 18.248 0.984 10.776 1.00 55.50 254 SER A N 1
ATOM 1985 C CA . SER A 1 254 ? 17.720 2.220 11.360 1.00 55.50 254 SER A CA 1
ATOM 1986 C C . SER A 1 254 ? 18.425 2.506 12.690 1.00 55.50 254 SER A C 1
ATOM 1988 O O . SER A 1 254 ? 18.505 1.636 13.556 1.00 55.50 254 SER A O 1
ATOM 1990 N N . THR A 1 255 ? 18.915 3.733 12.879 1.00 60.03 255 THR A N 1
ATOM 1991 C CA . THR A 1 255 ? 19.486 4.185 14.161 1.00 60.03 255 THR A CA 1
ATOM 1992 C C . THR A 1 255 ? 18.411 4.520 15.199 1.00 60.03 255 THR A C 1
ATOM 1994 O O . THR A 1 255 ? 18.729 4.800 16.354 1.00 60.03 255 THR A O 1
ATOM 1997 N N . VAL A 1 256 ? 17.131 4.484 14.812 1.00 67.81 256 VAL A N 1
ATOM 1998 C CA . VAL A 1 256 ? 16.001 4.721 15.712 1.00 67.81 256 VAL A CA 1
ATOM 1999 C C . VAL A 1 256 ? 15.622 3.403 16.377 1.00 67.81 256 VAL A C 1
ATOM 2001 O O . VAL A 1 256 ? 15.110 2.499 15.712 1.00 67.81 256 VAL A O 1
ATOM 2004 N N . ALA A 1 257 ? 15.831 3.310 17.693 1.00 78.06 257 ALA A N 1
ATOM 2005 C CA . ALA A 1 257 ? 15.465 2.137 18.482 1.00 78.06 257 ALA A CA 1
ATOM 2006 C C . ALA A 1 257 ? 14.019 1.702 18.189 1.00 78.06 257 ALA A C 1
ATOM 2008 O O . ALA A 1 257 ? 13.077 2.491 18.321 1.00 78.06 257 ALA A O 1
ATOM 2009 N N . LYS A 1 258 ? 13.863 0.450 17.751 1.00 82.50 258 LYS A N 1
ATOM 2010 C CA . LYS A 1 258 ? 12.567 -0.137 17.417 1.00 82.50 258 LYS A CA 1
ATOM 2011 C C . LYS A 1 258 ? 11.833 -0.525 18.712 1.00 82.50 258 LYS A C 1
ATOM 2013 O O . LYS A 1 258 ? 12.421 -1.240 19.524 1.00 82.50 258 LYS A O 1
ATOM 2018 N N . PRO A 1 259 ? 10.575 -0.092 18.917 1.00 87.81 259 PRO A N 1
ATOM 2019 C CA . PRO A 1 259 ? 9.744 -0.590 20.010 1.00 87.81 259 PRO A CA 1
ATOM 2020 C C . PRO A 1 259 ? 9.329 -2.052 19.768 1.00 87.81 259 PRO A C 1
ATOM 2022 O O . PRO A 1 259 ? 9.619 -2.637 18.724 1.00 87.81 259 PRO A O 1
ATOM 2025 N N . ALA A 1 260 ? 8.631 -2.657 20.728 1.00 89.19 260 ALA A N 1
ATOM 2026 C CA . ALA A 1 260 ? 8.042 -3.978 20.524 1.00 89.19 260 ALA A CA 1
ATOM 2027 C C . ALA A 1 260 ? 7.096 -3.986 19.307 1.00 89.19 260 ALA A C 1
ATOM 2029 O O . ALA A 1 260 ? 6.450 -2.981 18.998 1.00 89.19 260 ALA A O 1
ATOM 2030 N N . ASP A 1 261 ? 7.023 -5.125 18.616 1.00 91.94 261 ASP A N 1
ATOM 2031 C CA . ASP A 1 261 ? 6.020 -5.314 17.569 1.00 91.94 261 ASP A CA 1
ATOM 2032 C C . ASP A 1 261 ? 4.600 -5.327 18.172 1.00 91.94 261 ASP A C 1
ATOM 2034 O O . ASP A 1 261 ? 4.433 -5.682 19.345 1.00 91.94 261 ASP A O 1
ATOM 2038 N N . PRO A 1 262 ? 3.564 -4.972 17.385 1.00 96.50 262 PRO A N 1
ATOM 2039 C CA . PRO A 1 262 ? 2.176 -5.073 17.822 1.00 96.50 262 PRO A CA 1
ATOM 2040 C C . PRO A 1 262 ? 1.831 -6.499 18.292 1.00 96.50 262 PRO A C 1
ATOM 2042 O O . PRO A 1 262 ? 2.399 -7.472 17.782 1.00 96.50 262 PRO A O 1
ATOM 2045 N N . PRO A 1 263 ? 0.890 -6.658 19.240 1.00 97.69 263 PRO A N 1
ATOM 2046 C CA . PRO A 1 263 ? 0.617 -7.944 19.874 1.00 97.69 263 PRO A CA 1
ATOM 2047 C C . PRO A 1 263 ? 0.177 -8.988 18.847 1.00 97.69 263 PRO A C 1
ATOM 2049 O O . PRO A 1 263 ? -0.795 -8.789 18.120 1.00 97.69 263 PRO A O 1
ATOM 2052 N N . SER A 1 264 ? 0.865 -10.128 18.814 1.00 96.81 264 SER A N 1
ATOM 2053 C CA . SER A 1 264 ? 0.586 -11.205 17.856 1.00 96.81 264 SER A CA 1
ATOM 2054 C C . SER A 1 264 ? -0.681 -11.995 18.187 1.00 96.81 264 SER A C 1
ATOM 2056 O O . SER A 1 264 ? -1.338 -12.512 17.285 1.00 96.81 264 SER A O 1
ATOM 2058 N N . GLN A 1 265 ? -1.053 -12.088 19.469 1.00 97.56 265 GLN A N 1
ATOM 2059 C CA . GLN A 1 265 ? -2.250 -12.821 19.881 1.00 97.56 265 GLN A CA 1
ATOM 2060 C C . GLN A 1 265 ? -3.509 -12.191 19.290 1.00 97.56 265 GLN A C 1
ATOM 2062 O O . GLN A 1 265 ? -3.740 -10.992 19.457 1.00 97.56 265 GLN A O 1
ATOM 2067 N N . GLY A 1 266 ? -4.336 -13.008 18.635 1.00 97.25 266 GLY A N 1
ATOM 2068 C CA . GLY A 1 266 ? -5.568 -12.571 17.974 1.00 97.25 266 GLY A CA 1
ATOM 2069 C C . GLY A 1 266 ? -5.347 -11.614 16.801 1.00 97.25 266 GLY A C 1
ATOM 2070 O O . GLY A 1 266 ? -6.281 -10.937 16.387 1.00 97.25 266 GLY A O 1
ATOM 2071 N N . MET A 1 267 ? -4.116 -11.470 16.290 1.00 98.62 267 MET A N 1
ATOM 2072 C CA . MET A 1 267 ? -3.879 -10.677 15.084 1.00 98.62 267 MET A CA 1
ATOM 2073 C C . MET A 1 267 ? -4.494 -11.406 13.888 1.00 98.62 267 MET A C 1
ATOM 2075 O O . MET A 1 267 ? -4.201 -12.574 13.649 1.00 98.62 267 MET A O 1
ATOM 2079 N N . TYR A 1 268 ? -5.356 -10.710 13.156 1.00 98.31 268 TYR A N 1
ATOM 2080 C CA . TYR A 1 268 ? -6.185 -11.287 12.103 1.00 98.31 268 TYR A CA 1
ATOM 2081 C C . TYR A 1 268 ? -5.617 -10.988 10.712 1.00 98.31 268 TYR A C 1
ATOM 2083 O O . TYR A 1 268 ? -5.458 -11.895 9.901 1.00 98.31 268 TYR A O 1
ATOM 2091 N N . ALA A 1 269 ? -5.222 -9.735 10.459 1.00 98.56 269 ALA A N 1
ATOM 2092 C CA . ALA A 1 269 ? -4.513 -9.330 9.245 1.00 98.56 269 ALA A CA 1
ATOM 2093 C C . ALA A 1 269 ? -3.525 -8.189 9.525 1.00 98.56 269 ALA A C 1
ATOM 2095 O O . ALA A 1 269 ? -3.793 -7.322 10.357 1.00 98.56 269 ALA A O 1
ATOM 2096 N N . TRP A 1 270 ? -2.409 -8.160 8.795 1.00 98.19 270 TRP A N 1
ATOM 2097 C CA . TRP A 1 270 ? -1.361 -7.148 8.892 1.00 98.19 270 TRP A CA 1
ATOM 2098 C C . TRP A 1 270 ? -0.798 -6.768 7.517 1.00 98.19 270 TRP A C 1
ATOM 2100 O O . TRP A 1 270 ? 0.107 -7.406 6.975 1.00 98.19 270 TRP A O 1
ATOM 2110 N N . PHE A 1 271 ? -1.303 -5.668 6.975 1.00 97.62 271 PHE A N 1
ATOM 2111 C CA . PHE A 1 271 ? -0.851 -5.048 5.737 1.00 97.62 271 PHE A CA 1
ATOM 2112 C C . PHE A 1 271 ? 0.282 -4.068 6.047 1.00 97.62 271 PHE A C 1
ATOM 2114 O O . PHE A 1 271 ? 0.048 -2.892 6.325 1.00 97.62 271 PHE A O 1
ATOM 2121 N N . LYS A 1 272 ? 1.513 -4.590 6.056 1.00 93.44 272 LYS A N 1
ATOM 2122 C CA . LYS A 1 272 ? 2.746 -3.855 6.381 1.00 93.44 272 LYS A CA 1
ATOM 2123 C C . LYS A 1 272 ? 3.129 -2.845 5.307 1.00 93.44 272 LYS A C 1
ATOM 2125 O O . LYS A 1 272 ? 3.117 -3.195 4.125 1.00 93.44 272 LYS A O 1
ATOM 2130 N N . SER A 1 273 ? 3.552 -1.649 5.717 1.00 89.06 273 SER A N 1
ATOM 2131 C CA . SER A 1 273 ? 3.993 -0.568 4.823 1.00 89.06 273 SER A CA 1
ATOM 2132 C C . SER A 1 273 ? 5.029 -1.011 3.785 1.00 89.06 273 SER A C 1
ATOM 2134 O O . SER A 1 273 ? 4.910 -0.669 2.614 1.00 89.06 273 SER A O 1
ATOM 2136 N N . GLU A 1 274 ? 5.993 -1.847 4.167 1.00 77.12 274 GLU A N 1
ATOM 2137 C CA . GLU A 1 274 ? 7.084 -2.356 3.323 1.00 77.12 274 GLU A CA 1
ATOM 2138 C C . GLU A 1 274 ? 6.583 -3.032 2.036 1.00 77.12 274 GLU A C 1
ATOM 2140 O O . GLU A 1 274 ? 7.227 -2.950 0.984 1.00 77.12 274 GLU A O 1
ATOM 2145 N N . ASN A 1 275 ? 5.406 -3.655 2.131 1.00 79.25 275 ASN A N 1
ATOM 2146 C CA . ASN A 1 275 ? 4.781 -4.449 1.081 1.00 79.25 275 ASN A CA 1
ATOM 2147 C C . ASN A 1 275 ? 3.571 -3.740 0.451 1.00 79.25 275 ASN A C 1
ATOM 2149 O O . ASN A 1 275 ? 2.814 -4.381 -0.278 1.00 79.25 275 ASN A O 1
ATOM 2153 N N . ALA A 1 276 ? 3.353 -2.451 0.741 1.00 86.12 276 ALA A N 1
ATOM 2154 C CA . ALA A 1 276 ? 2.205 -1.727 0.212 1.00 86.12 276 ALA A CA 1
ATOM 2155 C C . ALA A 1 276 ? 2.294 -1.589 -1.315 1.00 86.12 276 ALA A C 1
ATOM 2157 O O . ALA A 1 276 ? 3.328 -1.204 -1.868 1.00 86.12 276 ALA A O 1
ATOM 2158 N N . GLY A 1 277 ? 1.191 -1.879 -1.999 1.00 80.75 277 GLY A N 1
ATOM 2159 C CA . GLY A 1 277 ? 1.101 -1.839 -3.452 1.00 80.75 277 GLY A CA 1
ATOM 2160 C C . GLY A 1 277 ? -0.330 -2.033 -3.945 1.00 80.75 277 GLY A C 1
ATOM 2161 O O . GLY A 1 277 ? -1.255 -2.211 -3.155 1.00 80.75 277 GLY A O 1
ATOM 2162 N N . SER A 1 278 ? -0.518 -2.009 -5.268 1.00 83.19 278 SER A N 1
ATOM 2163 C CA . SER A 1 278 ? -1.818 -2.283 -5.904 1.00 83.19 278 SER A CA 1
ATOM 2164 C C . SER A 1 278 ? -2.331 -3.703 -5.639 1.00 83.19 278 SER A C 1
ATOM 2166 O O . SER A 1 278 ? -3.528 -3.943 -5.774 1.00 83.19 278 SER A O 1
ATOM 2168 N N . VAL A 1 279 ? -1.444 -4.601 -5.209 1.00 85.50 279 VAL A N 1
ATOM 2169 C CA . VAL A 1 279 ? -1.735 -5.827 -4.464 1.00 85.50 279 VAL A CA 1
ATOM 2170 C C . VAL A 1 279 ? -0.927 -5.756 -3.172 1.00 85.50 279 VAL A C 1
ATOM 2172 O O . VAL A 1 279 ? 0.246 -5.383 -3.197 1.00 85.50 279 VAL A O 1
ATOM 2175 N N . TRP A 1 280 ? -1.549 -6.080 -2.045 1.00 90.88 280 TRP A N 1
ATOM 2176 C CA . TRP A 1 280 ? -0.952 -5.952 -0.724 1.00 90.88 280 TRP A CA 1
ATOM 2177 C C . TRP A 1 280 ? -1.281 -7.191 0.093 1.00 90.88 280 TRP A C 1
ATOM 2179 O O . TRP A 1 280 ? -2.369 -7.313 0.655 1.00 90.88 280 TRP A O 1
ATOM 2189 N N . ARG A 1 281 ? -0.344 -8.138 0.146 1.00 91.38 281 ARG A N 1
ATOM 2190 C CA . ARG A 1 281 ? -0.531 -9.355 0.933 1.00 91.38 281 ARG A CA 1
ATOM 2191 C C . ARG A 1 281 ? -0.361 -9.061 2.417 1.00 91.38 281 ARG A C 1
ATOM 2193 O O . ARG A 1 281 ? 0.591 -8.392 2.831 1.00 91.38 281 ARG A O 1
ATOM 2200 N N . SER A 1 282 ? -1.280 -9.591 3.209 1.00 95.56 282 SER A N 1
ATOM 2201 C CA . SER A 1 282 ? -1.169 -9.573 4.655 1.00 95.56 282 SER A CA 1
ATOM 2202 C C . SER A 1 282 ? 0.002 -10.447 5.116 1.00 95.56 282 SER A C 1
ATOM 2204 O O . SER A 1 282 ? 0.223 -11.540 4.604 1.00 95.56 282 SER A O 1
ATOM 2206 N N . SER A 1 283 ? 0.751 -9.980 6.113 1.00 93.31 283 SER A N 1
ATOM 2207 C CA . SER A 1 283 ? 1.796 -10.767 6.783 1.00 93.31 283 SER A CA 1
ATOM 2208 C C . SER A 1 283 ? 1.233 -11.764 7.802 1.00 93.31 283 SER A C 1
ATOM 2210 O O . SER A 1 283 ? 1.991 -12.556 8.354 1.00 93.31 283 SER A O 1
ATOM 2212 N N . VAL A 1 284 ? -0.071 -11.693 8.085 1.00 94.75 284 VAL A N 1
ATOM 2213 C CA . VAL A 1 284 ? -0.794 -12.554 9.032 1.00 94.75 284 VAL A CA 1
ATOM 2214 C C . VAL A 1 284 ? -2.131 -12.965 8.423 1.00 94.75 284 VAL A C 1
ATOM 2216 O O . VAL A 1 284 ? -2.839 -12.130 7.863 1.00 94.75 284 VAL A O 1
ATOM 2219 N N . GLY A 1 285 ? -2.484 -14.243 8.530 1.00 92.12 285 GLY A N 1
ATOM 2220 C CA . GLY A 1 285 ? -3.656 -14.787 7.844 1.00 92.12 285 GLY A CA 1
ATOM 2221 C C . GLY A 1 285 ? -3.477 -14.848 6.322 1.00 92.12 285 GLY A C 1
ATOM 2222 O O . GLY A 1 285 ? -2.485 -14.369 5.770 1.00 92.12 285 GLY A O 1
ATOM 2223 N N . ASP A 1 286 ? -4.447 -15.451 5.638 1.00 93.62 286 ASP A N 1
ATOM 2224 C CA . ASP A 1 286 ? -4.433 -15.598 4.177 1.00 93.62 286 ASP A CA 1
ATOM 2225 C C . ASP A 1 286 ? -5.303 -14.523 3.512 1.00 93.62 286 ASP A C 1
ATOM 2227 O O . ASP A 1 286 ? -6.298 -14.800 2.846 1.00 93.62 286 ASP A O 1
ATOM 2231 N N . PHE A 1 287 ? -4.954 -13.259 3.772 1.00 96.62 287 PHE A N 1
ATOM 2232 C CA . PHE A 1 287 ? -5.634 -12.095 3.205 1.00 96.62 287 PHE A CA 1
ATOM 2233 C C . PHE A 1 287 ? -4.751 -11.395 2.178 1.00 96.62 287 PHE A C 1
ATOM 2235 O O . PHE A 1 287 ? -3.560 -11.160 2.404 1.00 96.62 287 PHE A O 1
ATOM 2242 N N . GLU A 1 288 ? -5.361 -10.985 1.072 1.00 93.69 288 GLU A N 1
ATOM 2243 C CA . GLU A 1 288 ? -4.714 -10.196 0.034 1.00 93.69 288 GLU A CA 1
ATOM 2244 C C . GLU A 1 288 ? -5.602 -9.012 -0.332 1.00 93.69 288 GLU A C 1
ATOM 2246 O O . GLU A 1 288 ? -6.735 -9.165 -0.790 1.00 93.69 288 GLU A O 1
ATOM 2251 N N . GLY A 1 289 ? -5.083 -7.812 -0.090 1.00 95.69 289 GLY A N 1
ATOM 2252 C CA . GLY A 1 289 ? -5.719 -6.594 -0.542 1.00 95.69 289 GLY A CA 1
ATOM 2253 C C . GLY A 1 289 ? -5.363 -6.307 -1.993 1.00 95.69 289 GLY A C 1
ATOM 2254 O O . GLY A 1 289 ? -4.259 -6.618 -2.435 1.00 95.69 289 GLY A O 1
ATOM 2255 N N . TYR A 1 290 ? -6.270 -5.683 -2.736 1.00 92.75 290 TYR A N 1
ATOM 2256 C CA . TYR A 1 290 ? -6.021 -5.302 -4.122 1.00 92.75 290 TYR A CA 1
ATOM 2257 C C . TYR A 1 290 ? -6.775 -4.035 -4.531 1.00 92.75 290 TYR A C 1
ATOM 2259 O O . TYR A 1 290 ? -7.790 -3.645 -3.942 1.00 92.75 290 TYR A O 1
ATOM 2267 N N . CYS A 1 291 ? -6.269 -3.396 -5.583 1.00 93.19 291 CYS A N 1
ATOM 2268 C CA . CYS A 1 291 ? -6.897 -2.276 -6.267 1.00 93.19 291 CYS A CA 1
ATOM 2269 C C . CYS A 1 291 ? -8.221 -2.729 -6.897 1.00 93.19 291 CYS A C 1
ATOM 2271 O O . CYS A 1 291 ? -8.238 -3.377 -7.941 1.00 93.19 291 CYS A O 1
ATOM 2273 N N . SER A 1 292 ? -9.338 -2.394 -6.255 1.00 92.75 292 SER A N 1
ATOM 2274 C CA . SER A 1 292 ? -10.678 -2.808 -6.677 1.00 92.75 292 SER A CA 1
ATOM 2275 C C . SER A 1 292 ? -11.292 -1.891 -7.736 1.00 92.75 292 SER A C 1
ATOM 2277 O O . SER A 1 292 ? -12.290 -2.257 -8.354 1.00 92.75 292 SER A O 1
ATOM 2279 N N . ARG A 1 293 ? -10.729 -0.691 -7.946 1.00 88.75 293 ARG A N 1
ATOM 2280 C CA . ARG A 1 293 ? -11.214 0.273 -8.944 1.00 88.75 293 ARG A CA 1
ATOM 2281 C C . ARG A 1 293 ? -10.094 1.186 -9.444 1.00 88.75 293 ARG A C 1
ATOM 2283 O O . ARG A 1 293 ? -9.355 1.747 -8.636 1.00 88.75 293 ARG A O 1
ATOM 2290 N N . ASN A 1 294 ? -10.047 1.404 -10.760 1.00 87.69 294 ASN A N 1
ATOM 2291 C CA . ASN A 1 294 ? -9.066 2.246 -11.457 1.00 87.69 294 ASN A CA 1
ATOM 2292 C C . ASN A 1 294 ? -7.620 1.910 -11.051 1.00 87.69 294 ASN A C 1
ATOM 2294 O O . ASN A 1 294 ? -7.226 0.749 -11.120 1.00 87.69 294 ASN A O 1
ATOM 2298 N N . SER A 1 295 ? -6.830 2.914 -10.663 1.00 83.19 295 SER A N 1
ATOM 2299 C CA . SER A 1 295 ? -5.412 2.763 -10.341 1.00 83.19 295 SER A CA 1
ATOM 2300 C C . SER A 1 295 ? -5.127 3.197 -8.915 1.00 83.19 295 SER A C 1
ATOM 2302 O O . SER A 1 295 ? -5.552 4.270 -8.486 1.00 83.19 295 SER A O 1
ATOM 2304 N N . VAL A 1 296 ? -4.345 2.389 -8.215 1.00 86.75 296 VAL A N 1
ATOM 2305 C CA . VAL A 1 296 ? -3.730 2.720 -6.932 1.00 86.75 296 VAL A CA 1
ATOM 2306 C C . VAL A 1 296 ? -2.223 2.623 -7.117 1.00 86.75 296 VAL A C 1
ATOM 2308 O O . VAL A 1 296 ? -1.729 1.640 -7.668 1.00 86.75 296 VAL A O 1
ATOM 2311 N N . PHE A 1 297 ? -1.499 3.651 -6.686 1.00 81.12 297 PHE A N 1
ATOM 2312 C CA . PHE A 1 297 ? -0.061 3.769 -6.900 1.00 81.12 297 PHE A CA 1
ATOM 2313 C C . PHE A 1 297 ? 0.689 3.541 -5.598 1.00 81.12 297 PHE A C 1
ATOM 2315 O O . PHE A 1 297 ? 0.311 4.073 -4.560 1.00 81.12 297 PHE A O 1
ATOM 2322 N N . ARG A 1 298 ? 1.783 2.786 -5.654 1.00 81.50 298 ARG A N 1
ATOM 2323 C CA . ARG A 1 298 ? 2.747 2.739 -4.555 1.00 81.50 298 ARG A CA 1
ATOM 2324 C C . ARG A 1 298 ? 3.573 4.027 -4.553 1.00 81.50 298 ARG A C 1
ATOM 2326 O O . ARG A 1 298 ? 4.021 4.466 -5.611 1.00 81.50 298 ARG A O 1
ATOM 2333 N N . ARG A 1 299 ? 3.832 4.582 -3.372 1.00 76.62 299 ARG A N 1
ATOM 2334 C CA . ARG A 1 299 ? 4.734 5.717 -3.143 1.00 76.62 299 ARG A CA 1
ATOM 2335 C C . ARG A 1 299 ? 5.734 5.420 -2.044 1.00 76.62 299 ARG A C 1
ATOM 2337 O O . ARG A 1 299 ? 5.466 4.595 -1.172 1.00 76.62 299 ARG A O 1
ATOM 2344 N N . VAL A 1 300 ? 6.877 6.097 -2.119 1.00 70.69 300 VAL A N 1
ATOM 2345 C CA . VAL A 1 300 ? 7.940 6.077 -1.110 1.00 70.69 300 VAL A CA 1
ATOM 2346 C C . VAL A 1 300 ? 8.466 7.495 -0.961 1.00 70.69 300 VAL A C 1
ATOM 2348 O O . VAL A 1 300 ? 9.299 7.939 -1.745 1.00 70.69 300 VAL A O 1
ATOM 2351 N N . GLU A 1 301 ? 7.917 8.232 -0.004 1.00 66.44 301 GLU A N 1
ATOM 2352 C CA . GLU A 1 301 ? 8.160 9.670 0.145 1.00 66.44 301 GLU A CA 1
ATOM 2353 C C . GLU A 1 301 ? 8.125 10.064 1.621 1.00 66.44 301 GLU A C 1
ATOM 2355 O O . GLU A 1 301 ? 7.444 9.420 2.423 1.00 66.44 301 GLU A O 1
ATOM 2360 N N . ALA A 1 302 ? 8.882 11.104 1.979 1.00 66.06 302 ALA A N 1
ATOM 2361 C CA . ALA A 1 302 ? 8.872 11.708 3.313 1.00 66.06 302 ALA A CA 1
ATOM 2362 C C . ALA A 1 302 ? 7.850 12.856 3.395 1.00 66.06 302 ALA A C 1
ATOM 2364 O O . ALA A 1 302 ? 7.269 13.264 2.387 1.00 66.06 302 ALA A O 1
ATOM 2365 N N . GLY A 1 303 ? 7.669 13.416 4.593 1.00 74.31 303 GLY A N 1
ATOM 2366 C CA . GLY A 1 303 ? 6.779 14.550 4.836 1.00 74.31 303 GLY A CA 1
ATOM 2367 C C . GLY A 1 303 ? 5.411 14.138 5.373 1.00 74.31 303 GLY A C 1
ATOM 2368 O O . GLY A 1 303 ? 5.169 12.973 5.690 1.00 74.31 303 GLY A O 1
ATOM 2369 N N . TYR A 1 304 ? 4.510 15.116 5.509 1.00 85.38 304 TYR A N 1
ATOM 2370 C CA . TYR A 1 304 ? 3.182 14.920 6.108 1.00 85.38 304 TYR A CA 1
ATOM 2371 C C . TYR A 1 304 ? 3.258 14.325 7.528 1.00 85.38 304 TYR A C 1
ATOM 2373 O O . TYR A 1 304 ? 2.515 13.411 7.871 1.00 85.38 304 TYR A O 1
ATOM 2381 N N . GLY A 1 305 ? 4.220 14.773 8.339 1.00 79.94 305 GLY A N 1
ATOM 2382 C CA . GLY A 1 305 ? 4.477 14.238 9.682 1.00 79.94 305 GLY A CA 1
ATOM 2383 C C . GLY A 1 305 ? 5.353 12.976 9.737 1.00 79.94 305 GLY A C 1
ATOM 2384 O O . GLY A 1 305 ? 5.644 12.506 10.832 1.00 79.94 305 GLY A O 1
ATOM 2385 N N . ALA A 1 306 ? 5.791 12.429 8.596 1.00 79.38 306 ALA A N 1
ATOM 2386 C CA . ALA A 1 306 ? 6.865 11.436 8.561 1.00 79.38 306 ALA A CA 1
ATOM 2387 C C . ALA A 1 306 ? 8.232 12.130 8.450 1.00 79.38 306 ALA A C 1
ATOM 2389 O O . ALA A 1 306 ? 8.453 12.909 7.517 1.00 79.38 306 ALA A O 1
ATOM 2390 N N . ASP A 1 307 ? 9.153 11.805 9.361 1.00 67.12 307 ASP A N 1
ATOM 2391 C CA . ASP A 1 307 ? 10.524 12.346 9.369 1.00 67.12 307 ASP A CA 1
ATOM 2392 C C . ASP A 1 307 ? 11.362 11.774 8.216 1.00 67.12 307 ASP A C 1
ATOM 2394 O O . ASP A 1 307 ? 12.332 12.382 7.764 1.00 67.12 307 ASP A O 1
ATOM 2398 N N . ARG A 1 308 ? 10.987 10.581 7.742 1.00 63.69 308 ARG A N 1
ATOM 2399 C CA . ARG A 1 308 ? 11.704 9.799 6.732 1.00 63.69 308 ARG A CA 1
ATOM 2400 C C . ARG A 1 308 ? 10.756 9.221 5.687 1.00 63.69 308 ARG A C 1
ATOM 2402 O O . ARG A 1 308 ? 9.558 9.111 5.957 1.00 63.69 308 ARG A O 1
ATOM 2409 N N . PRO A 1 309 ? 11.259 8.825 4.501 1.00 65.19 309 PRO A N 1
ATOM 2410 C CA . PRO A 1 309 ? 10.412 8.247 3.472 1.00 65.19 309 PRO A CA 1
ATOM 2411 C C . PRO A 1 309 ? 9.687 6.994 3.952 1.00 65.19 309 PRO A C 1
ATOM 2413 O O . PRO A 1 309 ? 10.327 6.064 4.432 1.00 65.19 309 PRO A O 1
ATOM 2416 N N . VAL A 1 310 ? 8.366 6.945 3.796 1.00 77.69 310 VAL A N 1
ATOM 2417 C CA . VAL A 1 310 ? 7.530 5.782 4.137 1.00 77.69 310 VAL A CA 1
ATOM 2418 C C . VAL A 1 310 ? 6.923 5.181 2.880 1.00 77.69 310 VAL A C 1
ATOM 2420 O O . VAL A 1 310 ? 6.619 5.903 1.934 1.00 77.69 310 VAL A O 1
ATOM 2423 N N . THR A 1 311 ? 6.729 3.859 2.862 1.00 81.81 311 THR A N 1
ATOM 2424 C CA . THR A 1 311 ? 6.026 3.199 1.755 1.00 81.81 311 THR A CA 1
ATOM 2425 C C . THR A 1 311 ? 4.516 3.217 1.998 1.00 81.81 311 THR A C 1
ATOM 2427 O O . THR A 1 311 ? 4.055 2.864 3.081 1.00 81.81 311 THR A O 1
ATOM 2430 N N . TYR A 1 312 ? 3.728 3.590 0.995 1.00 90.38 312 TYR A N 1
ATOM 2431 C CA . TYR A 1 312 ? 2.269 3.614 1.095 1.00 90.38 312 TYR A CA 1
ATOM 2432 C C . TYR A 1 312 ? 1.599 3.420 -0.263 1.00 90.38 312 TYR A C 1
ATOM 2434 O O . TYR A 1 312 ? 2.243 3.540 -1.305 1.00 90.38 312 TYR A O 1
ATOM 2442 N N . ILE A 1 313 ? 0.296 3.143 -0.256 1.00 92.81 313 ILE A N 1
ATOM 2443 C CA . ILE A 1 313 ? -0.547 3.256 -1.447 1.00 92.81 313 ILE A CA 1
ATOM 2444 C C . ILE A 1 313 ? -1.249 4.609 -1.489 1.00 92.81 313 ILE A C 1
ATOM 2446 O O . ILE A 1 313 ? -1.717 5.094 -0.461 1.00 92.81 313 ILE A O 1
ATOM 2450 N N . GLU A 1 314 ? -1.385 5.191 -2.673 1.00 91.75 314 GLU A N 1
ATOM 2451 C CA . GLU A 1 314 ? -2.187 6.384 -2.917 1.00 91.75 314 GLU A CA 1
ATOM 2452 C C . GLU A 1 314 ? -3.195 6.181 -4.045 1.00 91.75 314 GLU A C 1
ATOM 2454 O O . GLU A 1 314 ? -2.991 5.392 -4.971 1.00 91.75 314 GLU A O 1
ATOM 2459 N N . GLY A 1 315 ? -4.279 6.943 -3.992 1.00 91.62 315 GLY A N 1
ATOM 2460 C CA . GLY A 1 315 ? -5.286 6.947 -5.037 1.00 91.62 315 GLY A CA 1
ATOM 2461 C C . GLY A 1 315 ? -6.143 8.201 -5.011 1.00 91.62 315 GLY A C 1
ATOM 2462 O O . GLY A 1 315 ? -6.147 8.966 -4.044 1.00 91.62 315 GLY A O 1
ATOM 2463 N N . THR A 1 316 ? -6.877 8.386 -6.103 1.00 90.38 316 THR A N 1
ATOM 2464 C CA . THR A 1 316 ? -7.838 9.479 -6.271 1.00 90.38 316 THR A CA 1
ATOM 2465 C C . THR A 1 316 ? -9.225 9.069 -5.793 1.00 90.38 316 THR A C 1
ATOM 2467 O O . THR A 1 316 ? -9.462 7.911 -5.449 1.00 90.38 316 THR A O 1
ATOM 2470 N N . THR A 1 317 ? -10.190 9.986 -5.858 1.00 91.50 317 THR A N 1
ATOM 2471 C CA . THR A 1 317 ? -11.613 9.672 -5.633 1.00 91.50 317 THR A CA 1
ATOM 2472 C C . THR A 1 317 ? -12.167 8.627 -6.600 1.00 91.50 317 THR A C 1
ATOM 2474 O O . THR A 1 317 ? -13.188 8.006 -6.314 1.00 91.50 317 THR A O 1
ATOM 2477 N N . SER A 1 318 ? -11.512 8.422 -7.744 1.00 90.56 318 SER A N 1
ATOM 2478 C CA . SER A 1 318 ? -11.887 7.402 -8.722 1.00 90.56 318 SER A CA 1
ATOM 2479 C C . SER A 1 318 ? -11.236 6.039 -8.442 1.00 90.56 318 SER A C 1
ATOM 2481 O O . SER A 1 318 ? -11.711 5.017 -8.938 1.00 90.56 318 SER A O 1
ATOM 2483 N N . SER A 1 319 ? -10.177 6.018 -7.631 1.00 91.81 319 SER A N 1
ATOM 2484 C CA . SER A 1 319 ? -9.438 4.822 -7.229 1.00 91.81 319 SER A CA 1
ATOM 2485 C C . SER A 1 319 ? -10.132 4.117 -6.069 1.00 91.81 319 SER A C 1
ATOM 2487 O O . SER A 1 319 ? -10.680 4.782 -5.192 1.00 91.81 319 SER A O 1
ATOM 2489 N N . GLY A 1 320 ? -10.068 2.787 -6.024 1.00 93.44 320 GLY A N 1
ATOM 2490 C CA . GLY A 1 320 ? -10.609 1.971 -4.936 1.00 93.44 320 GLY A CA 1
ATOM 2491 C C . GLY A 1 320 ? -9.660 0.846 -4.543 1.00 93.44 320 GLY A C 1
ATOM 2492 O O . GLY A 1 320 ? -8.920 0.330 -5.379 1.00 93.44 320 GLY A O 1
ATOM 2493 N N . PHE A 1 321 ? -9.684 0.469 -3.267 1.00 96.00 321 PHE A N 1
ATOM 2494 C CA . PHE A 1 321 ? -8.877 -0.624 -2.723 1.00 96.00 321 PHE A CA 1
ATOM 2495 C C . PHE A 1 321 ? -9.724 -1.468 -1.771 1.00 96.00 321 PHE A C 1
ATOM 2497 O O . PHE A 1 321 ? -10.542 -0.927 -1.024 1.00 96.00 321 PHE A O 1
ATOM 2504 N N . THR A 1 322 ? -9.545 -2.784 -1.769 1.00 97.06 322 THR A N 1
ATOM 2505 C CA . THR A 1 322 ? -10.146 -3.678 -0.771 1.00 97.06 322 THR A CA 1
ATOM 2506 C C . THR A 1 322 ? -9.066 -4.445 -0.038 1.00 97.06 322 THR A C 1
ATOM 2508 O O . THR A 1 322 ? -8.061 -4.797 -0.638 1.00 97.06 322 THR A O 1
ATOM 2511 N N . PHE A 1 323 ? -9.285 -4.703 1.248 1.00 97.81 323 PHE A N 1
ATOM 2512 C CA . PHE A 1 323 ? -8.442 -5.571 2.071 1.00 97.81 323 PHE A CA 1
ATOM 2513 C C . PHE A 1 323 ? -9.091 -6.944 2.319 1.00 97.81 323 PHE A C 1
ATOM 2515 O O . PHE A 1 323 ? -8.506 -7.775 3.003 1.00 97.81 323 PHE A O 1
ATOM 2522 N N . GLY A 1 324 ? -10.297 -7.183 1.788 1.00 96.50 324 GLY A N 1
ATOM 2523 C CA . GLY A 1 324 ? -11.106 -8.367 2.089 1.00 96.50 324 GLY A CA 1
ATOM 2524 C C . GLY A 1 324 ? -11.870 -8.273 3.416 1.00 96.50 324 GLY A C 1
ATOM 2525 O O . GLY A 1 324 ? -11.986 -7.197 4.012 1.00 96.50 324 GLY A O 1
ATOM 2526 N N . ASP A 1 325 ? -12.410 -9.412 3.859 1.00 97.25 325 ASP A N 1
ATOM 2527 C CA . ASP A 1 325 ? -13.192 -9.591 5.094 1.00 97.25 325 ASP A CA 1
ATOM 2528 C C . ASP A 1 325 ? -12.291 -9.650 6.340 1.00 97.25 325 ASP A C 1
ATOM 2530 O O . ASP A 1 325 ? -12.184 -10.672 7.015 1.00 97.25 325 ASP A O 1
ATOM 2534 N N . VAL A 1 326 ? -11.621 -8.529 6.626 1.00 98.06 326 VAL A N 1
ATOM 2535 C CA . VAL A 1 326 ? -10.591 -8.399 7.677 1.00 98.06 326 VAL A CA 1
ATOM 2536 C C . VAL A 1 326 ? -11.097 -7.787 8.986 1.00 98.06 326 VAL A C 1
ATOM 2538 O O . VAL A 1 326 ? -10.302 -7.465 9.863 1.00 98.06 326 VAL A O 1
ATOM 2541 N N . LEU A 1 327 ? -12.411 -7.601 9.146 1.00 97.81 327 LEU A N 1
ATOM 2542 C CA . LEU A 1 327 ? -13.006 -7.049 10.369 1.00 97.81 327 LEU A CA 1
ATOM 2543 C C . LEU A 1 327 ? -13.999 -8.048 10.987 1.00 97.81 327 LEU A C 1
ATOM 2545 O O . LEU A 1 327 ? -15.192 -7.980 10.678 1.00 97.81 327 LEU A O 1
ATOM 2549 N N . PRO A 1 328 ? -13.546 -8.972 11.854 1.00 97.56 328 PRO A N 1
ATOM 2550 C CA . PRO A 1 328 ? -14.419 -9.909 12.574 1.00 97.56 328 PRO A CA 1
ATOM 2551 C C . PRO A 1 328 ? -15.495 -9.210 13.435 1.00 97.56 328 PRO A C 1
ATOM 2553 O O . PRO A 1 328 ? -15.368 -8.018 13.717 1.00 97.56 328 PRO A O 1
ATOM 2556 N N . PRO A 1 329 ? -16.552 -9.903 13.915 1.00 97.19 329 PRO A N 1
ATOM 2557 C CA . PRO A 1 329 ? -17.636 -9.281 14.692 1.00 97.19 329 PRO A CA 1
ATOM 2558 C C . PRO A 1 329 ? -17.153 -8.513 15.929 1.00 97.19 329 PRO A C 1
ATOM 2560 O O . PRO A 1 329 ? -17.681 -7.447 16.249 1.00 97.19 329 PRO A O 1
ATOM 2563 N N . THR A 1 330 ? -16.124 -9.040 16.594 1.00 97.06 330 THR A N 1
ATOM 2564 C CA . THR A 1 330 ? -15.321 -8.332 17.594 1.00 97.06 330 THR A CA 1
ATOM 2565 C C . THR A 1 330 ? -13.958 -8.075 16.978 1.00 97.06 330 THR A C 1
ATOM 2567 O O . THR A 1 330 ? -13.310 -9.015 16.535 1.00 97.06 330 THR A O 1
ATOM 2570 N N . HIS A 1 331 ? -13.530 -6.820 16.930 1.00 98.06 331 HIS A N 1
ATOM 2571 C CA . HIS A 1 331 ? -12.247 -6.468 16.354 1.00 98.06 331 HIS A CA 1
ATOM 2572 C C . HIS A 1 331 ? -11.604 -5.257 17.014 1.00 98.06 331 HIS A C 1
ATOM 2574 O O . HIS A 1 331 ? -12.245 -4.397 17.634 1.00 98.06 331 HIS A O 1
ATOM 2580 N N . SER A 1 332 ? -10.301 -5.178 16.803 1.00 98.56 332 SER A N 1
ATOM 2581 C CA . SER A 1 332 ? -9.528 -3.952 16.929 1.00 98.56 332 SER A CA 1
ATOM 2582 C C . SER A 1 332 ? -8.839 -3.687 15.601 1.00 98.56 332 SER A C 1
ATOM 2584 O O . SER A 1 332 ? -8.553 -4.617 14.849 1.00 98.56 332 SER A O 1
ATOM 2586 N N . ILE A 1 333 ? -8.592 -2.423 15.295 1.00 98.69 333 ILE A N 1
ATOM 2587 C CA . ILE A 1 333 ? -7.879 -2.014 14.091 1.00 98.69 333 ILE A CA 1
ATOM 2588 C C . ILE A 1 333 ? -7.009 -0.809 14.398 1.00 98.69 333 ILE A C 1
ATOM 2590 O O . ILE A 1 333 ? -7.433 0.141 15.061 1.00 98.69 333 ILE A O 1
ATOM 2594 N N . CYS A 1 334 ? -5.798 -0.861 13.868 1.00 98.62 334 CYS A N 1
ATOM 2595 C CA . CYS A 1 334 ? -4.842 0.222 13.875 1.00 98.62 334 CYS A CA 1
ATOM 2596 C C . CYS A 1 334 ? -4.402 0.512 12.445 1.00 98.62 334 CYS A C 1
ATOM 2598 O O . CYS A 1 334 ? -4.248 -0.405 11.638 1.00 98.62 334 CYS A O 1
ATOM 2600 N N . SER A 1 335 ? -4.213 1.782 12.113 1.00 98.31 335 SER A N 1
ATOM 2601 C CA . SER A 1 335 ? -3.803 2.171 10.768 1.00 98.31 335 SER A CA 1
ATOM 2602 C C . SER A 1 335 ? -2.969 3.436 10.751 1.00 98.31 335 SER A C 1
ATOM 2604 O O . SER A 1 335 ? -3.058 4.260 11.664 1.00 98.31 335 SER A O 1
ATOM 2606 N N . ILE A 1 336 ? -2.249 3.615 9.646 1.00 96.81 336 ILE A N 1
ATOM 2607 C CA . ILE A 1 336 ? -1.638 4.878 9.245 1.00 96.81 336 ILE A CA 1
ATOM 2608 C C . ILE A 1 336 ? -2.232 5.287 7.897 1.00 96.81 336 ILE A C 1
ATOM 2610 O O . ILE A 1 336 ? -2.054 4.592 6.893 1.00 96.81 336 ILE A O 1
ATOM 2614 N N . SER A 1 337 ? -2.948 6.408 7.861 1.00 95.69 337 SER A N 1
ATOM 2615 C CA . SER A 1 337 ? -3.561 6.937 6.637 1.00 95.69 337 SER A CA 1
ATOM 2616 C C . SER A 1 337 ? -3.588 8.461 6.629 1.00 95.69 337 SER A C 1
ATOM 2618 O O . SER A 1 337 ? -3.485 9.094 7.674 1.00 95.69 337 SER A O 1
ATOM 2620 N N . ARG A 1 338 ? -3.725 9.069 5.452 1.00 92.75 338 ARG A N 1
ATOM 2621 C CA . ARG A 1 338 ? -3.843 10.524 5.293 1.00 92.75 338 ARG A CA 1
ATOM 2622 C C . ARG A 1 338 ? -4.715 10.884 4.105 1.00 92.75 338 ARG A C 1
ATOM 2624 O O . ARG A 1 338 ? -4.817 10.110 3.151 1.00 92.75 338 ARG A O 1
ATOM 2631 N N . TYR A 1 339 ? -5.268 12.093 4.114 1.00 91.88 339 TYR A N 1
ATOM 2632 C CA . TYR A 1 339 ? -5.721 12.686 2.862 1.00 91.88 339 TYR A CA 1
ATOM 2633 C C . TYR A 1 339 ? -4.508 13.022 1.993 1.00 91.88 339 TYR A C 1
ATOM 2635 O O . TYR A 1 339 ? -3.509 13.558 2.478 1.00 91.88 339 TYR A O 1
ATOM 2643 N N . SER A 1 340 ? -4.596 12.725 0.703 1.00 86.44 340 SER A N 1
ATOM 2644 C CA . SER A 1 340 ? -3.601 13.156 -0.278 1.00 86.44 340 SER A CA 1
ATOM 2645 C C . SER A 1 340 ? -4.133 14.351 -1.076 1.00 86.44 340 SER A C 1
ATOM 2647 O O . SER A 1 340 ? -5.322 14.669 -1.034 1.00 86.44 340 SER A O 1
ATOM 2649 N N . ARG A 1 341 ? -3.246 15.064 -1.778 1.00 72.31 341 ARG A N 1
ATOM 2650 C CA . ARG A 1 341 ? -3.643 16.104 -2.747 1.00 72.31 341 ARG A CA 1
ATOM 2651 C C . ARG A 1 341 ? -3.895 15.546 -4.152 1.00 72.31 341 ARG A C 1
ATOM 2653 O O . ARG A 1 341 ? -4.079 16.322 -5.081 1.00 72.31 341 ARG A O 1
ATOM 2660 N N . GLY A 1 342 ? -3.888 14.221 -4.296 1.00 58.34 342 GLY A N 1
ATOM 2661 C CA . GLY A 1 342 ? -4.033 13.556 -5.580 1.00 58.34 342 GLY A CA 1
ATOM 2662 C C . GLY A 1 342 ? -2.941 13.850 -6.590 1.00 58.34 342 GLY A C 1
ATOM 2663 O O . GLY A 1 342 ? -2.232 14.851 -6.526 1.00 58.34 342 GLY A O 1
ATOM 2664 N N . ARG A 1 343 ? -2.831 12.970 -7.582 1.00 56.50 343 ARG A N 1
ATOM 2665 C CA . ARG A 1 343 ? -1.975 13.207 -8.751 1.00 56.50 343 ARG A CA 1
ATOM 2666 C C . ARG A 1 343 ? -2.603 14.225 -9.723 1.00 56.50 343 ARG A C 1
ATOM 2668 O O . ARG A 1 343 ? -1.908 14.807 -10.543 1.00 56.50 343 ARG A O 1
ATOM 2675 N N . ASP A 1 344 ? -3.913 14.430 -9.614 1.00 55.53 344 ASP A N 1
ATOM 2676 C CA . ASP A 1 344 ? -4.752 15.363 -10.377 1.00 55.53 344 ASP A CA 1
ATOM 2677 C C . ASP A 1 344 ? -4.930 16.732 -9.685 1.00 55.53 344 ASP A C 1
ATOM 2679 O O . ASP A 1 344 ? -5.668 17.579 -10.182 1.00 55.53 344 ASP A O 1
ATOM 2683 N N . GLY A 1 345 ? -4.291 16.956 -8.528 1.00 59.75 345 GLY A N 1
ATOM 2684 C CA . GLY A 1 345 ? -4.451 18.177 -7.731 1.00 59.75 345 GLY A CA 1
ATOM 2685 C C . GLY A 1 345 ? -5.777 18.265 -6.961 1.00 59.75 345 GLY A C 1
ATOM 2686 O O . GLY A 1 345 ? -6.101 19.325 -6.418 1.00 59.75 345 GLY A O 1
ATOM 2687 N N . GLY A 1 346 ? -6.558 17.179 -6.907 1.00 64.88 346 GLY A N 1
ATOM 2688 C CA . GLY A 1 346 ? -7.832 17.146 -6.198 1.00 64.88 346 GLY A CA 1
ATOM 2689 C C . GLY A 1 346 ? -7.688 17.226 -4.672 1.00 64.88 346 GLY A C 1
ATOM 2690 O O . GLY A 1 346 ? -6.723 16.763 -4.073 1.00 64.88 346 GLY A O 1
ATOM 2691 N N . SER A 1 347 ? -8.700 17.778 -4.001 1.00 75.31 347 SER A N 1
ATOM 2692 C CA . SER A 1 347 ? -8.706 17.969 -2.540 1.00 75.31 347 SER A CA 1
ATOM 2693 C C . SER A 1 347 ? -9.926 17.352 -1.846 1.00 75.31 347 SER A C 1
ATOM 2695 O O . SER A 1 347 ? -10.262 17.750 -0.731 1.00 75.31 347 SER A O 1
ATOM 2697 N N . SER A 1 348 ? -10.592 16.381 -2.489 1.00 86.81 348 SER A N 1
ATOM 2698 C CA . SER A 1 348 ? -11.756 15.700 -1.903 1.00 86.81 348 SER A CA 1
ATOM 2699 C C . SER A 1 348 ? -11.355 14.892 -0.674 1.00 86.81 348 SER A C 1
ATOM 2701 O O . SER A 1 348 ? -10.423 14.084 -0.721 1.00 86.81 348 SER A O 1
ATOM 2703 N N . ARG A 1 349 ? -12.081 15.112 0.420 1.00 87.94 349 ARG A N 1
ATOM 2704 C CA . ARG A 1 349 ? -11.760 14.625 1.763 1.00 87.94 349 ARG A CA 1
ATOM 2705 C C . ARG A 1 349 ? -13.023 14.066 2.409 1.00 87.94 349 ARG A C 1
ATOM 2707 O O . ARG A 1 349 ? -13.735 14.794 3.092 1.00 87.94 349 ARG A O 1
ATOM 2714 N N . GLY A 1 350 ? -13.310 12.803 2.111 1.00 90.94 350 GLY A N 1
ATOM 2715 C CA . GLY A 1 350 ? -14.411 12.017 2.663 1.00 90.94 350 GLY A CA 1
ATOM 2716 C C . GLY A 1 350 ? -13.917 10.945 3.643 1.00 90.94 350 GLY A C 1
ATOM 2717 O O . GLY A 1 350 ? -12.978 11.144 4.411 1.00 90.94 350 GLY A O 1
ATOM 2718 N N . ARG A 1 351 ? -14.498 9.745 3.583 1.00 93.12 351 ARG A N 1
ATOM 2719 C CA . ARG A 1 351 ? -13.955 8.562 4.262 1.00 93.12 351 ARG A CA 1
ATOM 2720 C C . ARG A 1 351 ? -12.744 8.024 3.504 1.00 93.12 351 ARG A C 1
ATOM 2722 O O . ARG A 1 351 ? -12.691 8.082 2.276 1.00 93.12 351 ARG A O 1
ATOM 2729 N N . ILE A 1 352 ? -11.777 7.473 4.236 1.00 94.88 352 ILE A N 1
ATOM 2730 C CA . ILE A 1 352 ? -10.694 6.670 3.647 1.00 94.88 352 ILE A CA 1
ATOM 2731 C C . ILE A 1 352 ? -10.973 5.202 3.938 1.00 94.88 352 ILE A C 1
ATOM 2733 O O . ILE A 1 352 ? -11.449 4.493 3.061 1.00 94.88 352 ILE A O 1
ATOM 2737 N N . LEU A 1 353 ? -10.747 4.764 5.177 1.00 96.62 353 LEU A N 1
ATOM 2738 C CA . LEU A 1 353 ? -11.000 3.395 5.609 1.00 96.62 353 LEU A CA 1
ATOM 2739 C C . LEU A 1 353 ? -12.472 3.241 5.996 1.00 96.62 353 LEU A C 1
ATOM 2741 O O . LEU A 1 353 ? -12.940 3.870 6.947 1.00 96.62 353 LEU A O 1
ATOM 2745 N N . GLN A 1 354 ? -13.199 2.406 5.259 1.00 95.25 354 GLN A N 1
ATOM 2746 C CA . GLN A 1 354 ? -14.646 2.220 5.390 1.00 95.25 354 GLN A CA 1
ATOM 2747 C C . GLN A 1 354 ? -15.084 0.761 5.170 1.00 95.25 354 GLN A C 1
ATOM 2749 O O . GLN A 1 354 ? -14.298 -0.062 4.714 1.00 95.25 354 GLN A O 1
ATOM 2754 N N . SER A 1 355 ? -16.352 0.448 5.453 1.00 94.44 355 SER A N 1
ATOM 2755 C CA . SER A 1 355 ? -16.963 -0.868 5.182 1.00 94.44 355 SER A CA 1
ATOM 2756 C C . SER A 1 355 ? -18.276 -0.728 4.392 1.00 94.44 355 SER A C 1
ATOM 2758 O O . SER A 1 355 ? -18.557 0.333 3.835 1.00 94.44 355 SER A O 1
ATOM 2760 N N . LYS A 1 356 ? -19.080 -1.799 4.328 1.00 88.69 356 LYS A N 1
ATOM 2761 C CA . LYS A 1 356 ? -20.398 -1.855 3.672 1.00 88.69 356 LYS A CA 1
ATOM 2762 C C . LYS A 1 356 ? -21.297 -0.685 4.108 1.00 88.69 356 LYS A C 1
ATOM 2764 O O . LYS A 1 356 ? -21.372 -0.373 5.300 1.00 88.69 356 LYS A O 1
ATOM 2769 N N . VAL A 1 357 ? -22.056 -0.117 3.161 1.00 86.12 357 VAL A N 1
ATOM 2770 C CA . VAL A 1 357 ? -23.004 0.999 3.389 1.00 86.12 357 VAL A CA 1
ATOM 2771 C C . VAL A 1 357 ? -23.923 0.732 4.588 1.00 86.12 357 VAL A C 1
ATOM 2773 O O . VAL A 1 357 ? -24.088 1.564 5.470 1.00 86.12 357 VAL A O 1
ATOM 2776 N N . ASN A 1 358 ? -24.500 -0.464 4.692 1.00 87.12 358 ASN A N 1
ATOM 2777 C CA . ASN A 1 358 ? -25.447 -0.795 5.763 1.00 87.12 358 ASN A CA 1
ATOM 2778 C C . ASN A 1 358 ? -24.799 -1.007 7.149 1.00 87.12 358 ASN A C 1
ATOM 2780 O O . ASN A 1 358 ? -25.505 -1.258 8.128 1.00 87.12 358 ASN A O 1
ATOM 2784 N N . ARG A 1 359 ? -23.466 -0.941 7.254 1.00 90.38 359 ARG A N 1
ATOM 2785 C CA . ARG A 1 359 ? -22.734 -1.026 8.526 1.00 90.38 359 ARG A CA 1
ATOM 2786 C C . ARG A 1 359 ? -22.376 0.352 9.080 1.00 90.38 359 ARG A C 1
ATOM 2788 O O . ARG A 1 359 ? -22.156 0.453 10.285 1.00 90.38 359 ARG A O 1
ATOM 2795 N N . ASN A 1 360 ? -22.371 1.397 8.242 1.00 90.62 360 ASN A N 1
ATOM 2796 C CA . ASN A 1 360 ? -22.002 2.770 8.604 1.00 90.62 360 ASN A CA 1
ATOM 2797 C C . ASN A 1 360 ? -20.717 2.865 9.429 1.00 90.62 360 ASN A C 1
ATOM 2799 O O . ASN A 1 360 ? -20.645 3.478 10.494 1.00 90.62 360 ASN A O 1
ATOM 2803 N N . TRP A 1 361 ? -19.696 2.211 8.901 1.00 94.19 361 TRP A N 1
ATOM 2804 C CA . TRP A 1 361 ? -18.411 2.017 9.542 1.00 94.19 361 TRP A CA 1
ATOM 2805 C C . TRP A 1 361 ? -17.358 2.896 8.861 1.00 94.19 361 TRP A C 1
ATOM 2807 O O . TRP A 1 361 ? -17.308 2.958 7.627 1.00 94.19 361 TRP A O 1
ATOM 2817 N N . LEU A 1 362 ? -16.525 3.567 9.655 1.00 94.31 362 LEU A N 1
ATOM 2818 C CA . LEU A 1 362 ? -15.309 4.241 9.206 1.00 94.31 362 LEU A CA 1
ATOM 2819 C C . LEU A 1 362 ? -14.236 4.240 10.291 1.00 94.31 362 LEU A C 1
ATOM 2821 O O . LEU A 1 362 ? -14.526 4.350 11.490 1.00 94.31 362 LEU A O 1
ATOM 2825 N N . HIS A 1 363 ? -12.984 4.270 9.849 1.00 94.94 363 HIS A N 1
ATOM 2826 C CA . HIS A 1 363 ? -11.814 4.450 10.697 1.00 94.94 363 HIS A CA 1
ATOM 2827 C C . HIS A 1 363 ? -11.039 5.706 10.284 1.00 94.94 363 HIS A C 1
ATOM 2829 O O . HIS A 1 363 ? -10.688 5.889 9.121 1.00 94.94 363 HIS A O 1
ATOM 2835 N N . GLY A 1 364 ? -10.799 6.605 11.241 1.00 92.25 364 GLY A N 1
ATOM 2836 C CA . GLY A 1 364 ? -10.071 7.858 10.999 1.00 92.25 364 GLY A CA 1
ATOM 2837 C C . GLY A 1 364 ? -10.884 8.960 10.324 1.00 92.25 364 GLY A C 1
ATOM 2838 O O . GLY A 1 364 ? -11.435 9.813 11.018 1.00 92.25 364 GLY A O 1
ATOM 2839 N N . HIS A 1 365 ? -10.923 8.942 8.996 1.00 91.00 365 HIS A N 1
ATOM 2840 C CA . HIS A 1 365 ? -11.232 10.090 8.137 1.00 91.00 365 HIS A CA 1
ATOM 2841 C C . HIS A 1 365 ? -12.717 10.152 7.752 1.00 91.00 365 HIS A C 1
ATOM 2843 O O . HIS A 1 365 ? -13.339 9.111 7.541 1.00 91.00 365 HIS A O 1
ATOM 2849 N N . TRP A 1 366 ? -13.282 11.359 7.656 1.00 88.00 366 TRP A N 1
ATOM 2850 C CA . TRP A 1 366 ? -14.685 11.569 7.274 1.00 88.00 366 TRP A CA 1
ATOM 2851 C C . TRP A 1 366 ? -14.916 12.869 6.496 1.00 88.00 366 TRP A C 1
ATOM 2853 O O . TRP A 1 366 ? -15.624 12.845 5.496 1.00 88.00 366 TRP A O 1
ATOM 2863 N N . ALA A 1 367 ? -14.351 13.990 6.954 1.00 81.00 367 ALA A N 1
ATOM 2864 C CA . ALA A 1 367 ? -14.521 15.293 6.314 1.00 81.00 367 ALA A CA 1
ATOM 2865 C C . ALA A 1 367 ? -13.364 16.256 6.642 1.00 81.00 367 ALA A C 1
ATOM 2867 O O . ALA A 1 367 ? -12.370 15.864 7.258 1.00 81.00 367 ALA A O 1
ATOM 2868 N N . ASN A 1 368 ? -13.516 17.511 6.209 1.00 66.25 368 ASN A N 1
ATOM 2869 C CA . ASN A 1 368 ? -12.613 18.649 6.420 1.00 66.25 368 ASN A CA 1
ATOM 2870 C C . ASN A 1 368 ? -12.789 19.398 7.753 1.00 66.25 368 ASN A C 1
ATOM 2872 O O . ASN A 1 368 ? -12.137 20.422 7.951 1.00 66.25 368 ASN A O 1
ATOM 2876 N N . THR A 1 369 ? -13.712 18.956 8.605 1.00 50.03 369 THR A N 1
ATOM 2877 C CA . THR A 1 369 ? -14.180 19.695 9.791 1.00 50.03 369 THR A CA 1
ATOM 2878 C C . THR A 1 369 ? -13.619 19.176 11.097 1.00 50.03 369 THR A C 1
ATOM 2880 O O . THR A 1 369 ? -13.481 17.937 11.206 1.00 50.03 369 THR A O 1
#